Protein AF-A0A1A0FMD9-F1 (afdb_monomer_lite)

Radius of gyration: 27.2 Å; chains: 1; bounding box: 72×30×90 Å

Sequence (188 aa):
MNLSREEAMIYAALIAAVVSLISAFLSYVSIKSHEVTKASRSLLEKNFNLLGSLIYELMAYSTGMVKAKSDDQFDEKRKVANETIVAVDKLRRNARYSLWGLDKGLRTIQWMPNYIAHNKNDRKSDRVKKILKLGNELRDAIDKALMQAYFTNGRSRLRDRMRVNYRAWKLRKYFDNSKPSDNEAQQR

Secondary structure (DSSP, 8-state):
-PPPHHHHHHHHHHHHHHHHHHHHHHHHHHHHHHHHHHHHHHHHHHHHHHHHHHHHHHHHHHHHHHT-SSHHHHHHHHHHHHHHHHHHHHHHHHTTTTTTTTHHHHHHHHTHHHHHHHTTT-TTSHHHHHHHHHHHHHHHHHHHHHHHHHHTTS---HHHHHHHHHHHHHHHHHHHH-PPPGGGTT--

Foldseek 3Di:
DDDDPVNVVVVVVVVVVVVVVVVVVVVVVVVVVVVLLVVLLVVLVVLLVLLLVLLVLLLVLLVQLLVDPDPVSNVVSLVVSLVSLVVNVVSCVVLVQLCPLLSLLSVLLSCSSVLCVVCSVPSPDPLVVVLSVLSVQLSVLSNVQSVCSSVVSSDRDPVSSVSNNVSSCVSVCSSVVDDPPCVVVVVD

Structure (mmCIF, N/CA/C/O backbone):
data_AF-A0A1A0FMD9-F1
#
_entry.id   AF-A0A1A0FMD9-F1
#
loop_
_atom_site.group_PDB
_atom_site.id
_atom_site.type_symbol
_atom_site.label_atom_id
_atom_site.label_alt_id
_atom_site.label_comp_id
_atom_site.label_asym_id
_atom_site.label_entity_id
_atom_site.label_seq_id
_atom_site.pdbx_PDB_ins_code
_atom_site.Cartn_x
_atom_site.Cartn_y
_atom_site.Cartn_z
_atom_site.occupancy
_atom_site.B_iso_or_equiv
_atom_site.auth_seq_id
_atom_site.auth_comp_id
_atom_site.auth_asym_id
_atom_site.auth_atom_id
_atom_site.pdbx_PDB_model_num
ATOM 1 N N . MET A 1 1 ? 28.891 -17.925 -62.990 1.00 53.84 1 MET A N 1
ATOM 2 C CA . MET A 1 1 ? 29.933 -16.903 -62.760 1.00 53.84 1 MET A CA 1
ATOM 3 C C . MET A 1 1 ? 30.545 -17.216 -61.405 1.00 53.84 1 MET A C 1
ATOM 5 O O . MET A 1 1 ? 29.835 -17.120 -60.414 1.00 53.84 1 MET A O 1
ATOM 9 N N . ASN A 1 2 ? 31.778 -17.723 -61.371 1.00 75.12 2 ASN A N 1
ATOM 10 C CA . ASN A 1 2 ? 32.458 -18.042 -60.114 1.00 75.12 2 ASN A CA 1
ATOM 11 C C . ASN A 1 2 ? 33.145 -16.763 -59.629 1.00 75.12 2 ASN A C 1
ATOM 13 O O . ASN A 1 2 ? 33.999 -16.243 -60.341 1.00 75.12 2 ASN A O 1
ATOM 17 N N . LEU A 1 3 ? 32.734 -16.246 -58.470 1.00 74.88 3 LEU A N 1
ATOM 18 C CA . LEU A 1 3 ? 33.403 -15.120 -57.811 1.00 74.88 3 LEU A CA 1
ATOM 19 C C . LEU A 1 3 ? 34.859 -15.488 -57.516 1.00 74.88 3 LEU A C 1
ATOM 21 O O . LEU A 1 3 ? 35.137 -16.608 -57.072 1.00 74.88 3 LEU A O 1
ATOM 25 N N . SER A 1 4 ? 35.778 -14.548 -57.740 1.00 89.69 4 SER A N 1
ATOM 26 C CA . SER A 1 4 ? 37.164 -14.744 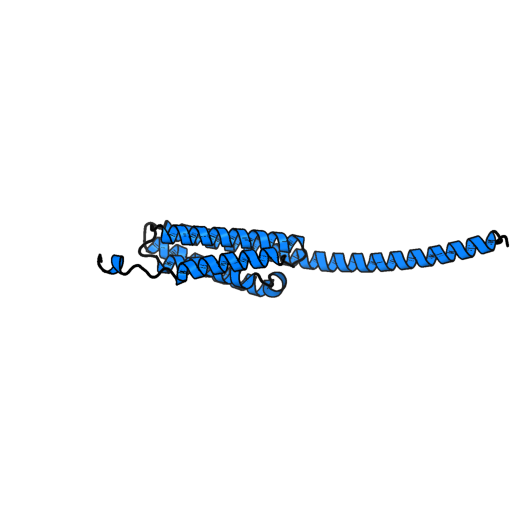-57.327 1.00 89.69 4 SER A CA 1
ATOM 27 C C . SER A 1 4 ? 37.231 -14.819 -55.796 1.00 89.69 4 SER A C 1
ATOM 29 O O . SER A 1 4 ? 36.401 -14.254 -55.075 1.00 89.69 4 SER A O 1
ATOM 31 N N . ARG A 1 5 ? 38.225 -15.539 -55.267 1.00 84.69 5 ARG A N 1
ATOM 32 C CA . ARG A 1 5 ? 38.393 -15.697 -53.815 1.00 84.69 5 ARG A CA 1
ATOM 33 C C . ARG A 1 5 ? 38.572 -14.343 -53.115 1.00 84.69 5 ARG A C 1
ATOM 35 O O . ARG A 1 5 ? 38.146 -14.190 -51.975 1.00 84.69 5 ARG A O 1
ATOM 42 N N . GLU A 1 6 ? 39.176 -13.378 -53.801 1.00 87.56 6 GLU A N 1
ATOM 43 C CA . GLU A 1 6 ? 39.430 -12.026 -53.299 1.00 87.56 6 GLU A CA 1
ATOM 44 C C . GLU A 1 6 ? 38.142 -11.199 -53.238 1.00 87.56 6 GLU A C 1
ATOM 46 O O . GLU A 1 6 ? 37.846 -10.594 -52.208 1.00 87.56 6 GLU A O 1
ATOM 51 N N . GLU A 1 7 ? 37.315 -11.255 -54.286 1.00 88.12 7 GLU A N 1
ATOM 52 C CA . GLU A 1 7 ? 36.005 -10.591 -54.314 1.00 88.12 7 GLU A CA 1
ATOM 53 C C . GLU A 1 7 ? 35.099 -11.127 -53.199 1.00 88.12 7 GLU A C 1
ATOM 55 O O . GLU A 1 7 ? 34.480 -10.356 -52.463 1.00 88.12 7 GLU A O 1
ATOM 60 N N . ALA A 1 8 ? 35.083 -12.451 -53.003 1.00 89.31 8 ALA A N 1
ATOM 61 C CA . ALA A 1 8 ? 34.326 -13.086 -51.928 1.00 89.31 8 ALA A CA 1
ATOM 62 C C . ALA A 1 8 ? 34.773 -12.619 -50.527 1.00 89.31 8 ALA A C 1
ATOM 64 O O . ALA A 1 8 ? 33.927 -12.418 -49.653 1.00 89.31 8 ALA A O 1
ATOM 65 N N . MET A 1 9 ? 36.078 -12.402 -50.306 1.00 91.19 9 MET A N 1
ATOM 66 C CA . MET A 1 9 ? 36.597 -11.888 -49.031 1.00 91.19 9 MET A CA 1
ATOM 67 C C . MET A 1 9 ? 36.168 -10.442 -48.767 1.00 91.19 9 MET A C 1
ATOM 69 O O . MET A 1 9 ? 35.797 -10.120 -47.638 1.00 91.19 9 MET A O 1
ATOM 73 N N . ILE A 1 10 ? 36.164 -9.582 -49.791 1.00 90.69 10 ILE A N 1
ATOM 74 C CA . ILE A 1 10 ? 35.731 -8.182 -49.657 1.00 90.69 10 ILE A CA 1
ATOM 75 C C . ILE A 1 10 ? 34.239 -8.115 -49.306 1.00 90.69 10 ILE A C 1
ATOM 77 O O . ILE A 1 10 ? 33.859 -7.404 -48.373 1.00 90.69 10 ILE A O 1
ATOM 81 N N . TYR A 1 11 ? 33.393 -8.899 -49.984 1.00 90.69 11 TYR A N 1
ATOM 82 C CA . TYR A 1 11 ? 31.965 -8.966 -49.655 1.00 90.69 11 TYR A CA 1
ATOM 83 C C . TYR A 1 11 ? 31.722 -9.520 -48.248 1.00 90.69 11 TYR A C 1
ATOM 85 O O . TYR A 1 11 ? 30.906 -8.969 -47.509 1.00 90.69 11 TYR A O 1
ATOM 93 N N . ALA A 1 12 ? 32.452 -10.563 -47.843 1.00 90.31 12 ALA A N 1
ATOM 94 C CA . ALA A 1 12 ? 32.353 -11.112 -46.493 1.00 90.31 12 ALA A CA 1
ATOM 95 C C . ALA A 1 12 ? 32.753 -10.082 -45.422 1.00 90.31 12 ALA A C 1
ATOM 97 O O . ALA A 1 12 ? 32.044 -9.931 -44.426 1.00 90.31 12 ALA A O 1
ATOM 98 N N . ALA A 1 13 ? 33.837 -9.331 -45.641 1.00 90.69 13 ALA A N 1
ATOM 99 C CA . ALA A 1 13 ? 34.281 -8.275 -44.733 1.00 90.69 13 ALA A CA 1
ATOM 100 C C . ALA A 1 13 ? 33.258 -7.131 -44.630 1.00 90.69 13 ALA A C 1
ATOM 102 O O . ALA A 1 13 ? 32.980 -6.644 -43.533 1.00 90.69 13 ALA A O 1
ATOM 103 N N . LEU A 1 14 ? 32.645 -6.741 -45.751 1.00 91.69 14 LEU A N 1
ATOM 104 C CA . LEU A 1 14 ? 31.623 -5.695 -45.782 1.00 91.69 14 LEU A CA 1
ATOM 105 C C . LEU A 1 14 ? 30.345 -6.127 -45.049 1.00 91.69 14 LEU A C 1
ATOM 107 O O . LEU A 1 14 ? 29.808 -5.366 -44.243 1.00 91.69 14 LEU A O 1
ATOM 111 N N . ILE A 1 15 ? 29.898 -7.370 -45.251 1.00 91.50 15 ILE A N 1
ATOM 112 C CA . ILE A 1 15 ? 28.764 -7.944 -44.513 1.00 91.50 15 ILE A CA 1
ATOM 113 C C . ILE A 1 15 ? 29.081 -8.012 -43.013 1.00 91.50 15 ILE A C 1
ATOM 115 O O . ILE A 1 15 ? 28.257 -7.601 -42.194 1.00 91.50 15 ILE A O 1
ATOM 119 N N . ALA A 1 16 ? 30.280 -8.468 -42.639 1.00 90.94 16 ALA A N 1
ATOM 120 C CA . ALA A 1 16 ? 30.705 -8.535 -41.243 1.00 90.94 16 ALA A CA 1
ATOM 121 C C . ALA A 1 16 ? 30.717 -7.150 -40.572 1.00 90.94 16 ALA A C 1
ATOM 123 O O . ALA A 1 16 ? 30.235 -7.009 -39.447 1.00 90.94 16 ALA A O 1
ATOM 124 N N . ALA A 1 17 ? 31.189 -6.114 -41.271 1.00 92.56 17 ALA A N 1
ATOM 125 C CA . ALA A 1 17 ? 31.179 -4.741 -40.770 1.00 92.56 17 ALA A CA 1
ATOM 126 C C . ALA A 1 17 ? 29.750 -4.225 -40.521 1.00 92.56 17 ALA A C 1
ATOM 128 O O . ALA A 1 17 ? 29.477 -3.645 -39.467 1.00 92.56 17 ALA A O 1
ATOM 129 N N . VAL A 1 18 ? 28.817 -4.490 -41.443 1.00 92.62 18 VAL A N 1
ATOM 130 C CA . VAL A 1 18 ? 27.403 -4.099 -41.295 1.00 92.62 18 VAL A CA 1
ATOM 131 C C . VAL A 1 18 ? 26.745 -4.828 -40.121 1.00 92.62 18 VAL A C 1
ATOM 133 O O . VAL A 1 18 ? 26.098 -4.193 -39.287 1.00 92.62 18 VAL A O 1
ATOM 136 N N . VAL A 1 19 ? 26.947 -6.144 -40.000 1.00 93.75 19 VAL A N 1
ATOM 137 C CA . VAL A 1 19 ? 26.414 -6.941 -38.880 1.00 93.75 19 VAL A CA 1
ATOM 138 C C . VAL A 1 19 ? 26.988 -6.471 -37.541 1.00 93.75 19 VAL A C 1
ATOM 140 O O . VAL A 1 19 ? 26.248 -6.363 -36.558 1.00 93.75 19 VAL A O 1
ATOM 143 N N . SER A 1 20 ? 28.279 -6.132 -37.497 1.00 92.81 20 SER A N 1
ATOM 144 C CA . SER A 1 20 ? 28.929 -5.571 -36.309 1.00 92.81 20 SER A CA 1
ATOM 145 C C . SER A 1 20 ? 28.307 -4.231 -35.906 1.00 92.81 20 SER A C 1
ATOM 147 O O . SER A 1 20 ? 28.030 -4.007 -34.728 1.00 92.81 20 SER A O 1
ATOM 149 N N . LEU A 1 21 ? 28.014 -3.356 -36.873 1.00 92.44 21 LEU A N 1
ATOM 150 C CA . LEU A 1 21 ? 27.418 -2.044 -36.615 1.00 92.44 21 LEU A CA 1
ATOM 151 C C . LEU A 1 21 ? 25.968 -2.153 -36.116 1.00 92.44 21 LEU A C 1
ATOM 153 O O . LEU A 1 21 ? 25.597 -1.483 -35.150 1.00 92.44 21 LEU A O 1
ATOM 157 N N . ILE A 1 22 ? 25.169 -3.055 -36.698 1.00 92.88 22 ILE A N 1
ATOM 158 C CA . ILE A 1 22 ? 23.812 -3.367 -36.214 1.00 92.88 22 ILE A CA 1
ATOM 159 C C . ILE A 1 22 ? 23.867 -3.924 -34.786 1.00 92.88 22 ILE A C 1
ATOM 161 O O . ILE A 1 22 ? 23.118 -3.479 -33.915 1.00 92.88 22 ILE A O 1
ATOM 165 N N . SER A 1 23 ? 24.780 -4.861 -34.521 1.00 91.38 23 SER A N 1
ATOM 166 C CA . SER A 1 23 ? 24.943 -5.468 -33.195 1.00 91.38 23 SER A 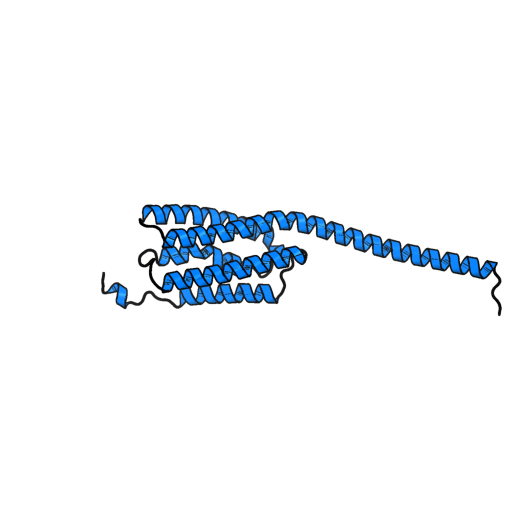CA 1
ATOM 167 C C . SER A 1 23 ? 25.370 -4.438 -32.145 1.00 91.38 23 SER A C 1
ATOM 169 O O . SER A 1 23 ? 24.833 -4.430 -31.035 1.00 91.38 23 SER A O 1
ATOM 171 N N . ALA A 1 24 ? 26.280 -3.527 -32.498 1.00 90.44 24 ALA A N 1
ATOM 172 C CA . ALA A 1 24 ? 26.698 -2.423 -31.638 1.00 90.44 24 ALA A CA 1
ATOM 173 C C . ALA A 1 24 ? 25.535 -1.465 -31.330 1.00 90.44 24 ALA A C 1
ATOM 175 O O . ALA A 1 24 ? 25.333 -1.096 -30.172 1.00 90.44 24 ALA A O 1
ATOM 176 N N . PHE A 1 25 ? 24.721 -1.117 -32.331 1.00 92.50 25 PHE A N 1
ATOM 177 C CA . PHE A 1 25 ? 23.548 -0.262 -32.142 1.00 92.50 25 PHE A CA 1
ATOM 178 C C . PHE A 1 25 ? 22.497 -0.908 -31.226 1.00 92.50 25 PHE A C 1
ATOM 180 O O . PHE A 1 25 ? 22.033 -0.279 -30.272 1.00 92.50 25 PHE A O 1
ATOM 187 N N . LEU A 1 26 ? 22.158 -2.181 -31.456 1.00 91.56 26 LEU A N 1
ATOM 188 C CA . LEU A 1 26 ? 21.230 -2.926 -30.599 1.00 91.56 26 LEU A CA 1
ATOM 189 C C . LEU A 1 26 ? 21.760 -3.052 -29.163 1.00 91.56 26 LEU A C 1
ATOM 191 O O . LEU A 1 26 ? 20.998 -2.892 -28.207 1.00 91.56 26 LEU A O 1
ATOM 195 N N . SER A 1 27 ? 23.068 -3.271 -29.006 1.00 89.69 27 SER A N 1
ATOM 196 C CA . SER A 1 27 ? 23.726 -3.326 -27.697 1.00 89.69 27 SER A CA 1
ATOM 197 C C . SER A 1 27 ? 23.643 -1.983 -26.972 1.00 89.69 27 SER A C 1
ATOM 199 O O . SER A 1 27 ? 23.276 -1.948 -25.801 1.00 89.69 27 SER A O 1
ATOM 201 N N . TYR A 1 28 ? 23.888 -0.869 -27.666 1.00 88.56 28 TYR A N 1
ATOM 202 C CA . TYR A 1 28 ? 23.749 0.477 -27.105 1.00 88.56 28 TYR A CA 1
ATOM 203 C C . TYR A 1 28 ? 22.316 0.765 -26.630 1.00 88.56 28 TYR A C 1
ATOM 205 O O . TYR A 1 28 ? 22.112 1.230 -25.506 1.00 88.56 28 TYR A O 1
ATOM 213 N N . VAL A 1 29 ? 21.308 0.440 -27.449 1.00 87.62 29 VAL A N 1
ATOM 214 C CA . VAL A 1 29 ? 19.890 0.598 -27.078 1.00 87.62 29 VAL A CA 1
ATOM 215 C C . VAL A 1 29 ? 19.541 -0.264 -25.860 1.00 87.62 29 VAL A C 1
ATOM 217 O O . VAL A 1 29 ? 18.865 0.209 -24.942 1.00 87.62 29 VAL A O 1
ATOM 220 N N . SER A 1 30 ? 20.034 -1.505 -25.821 1.00 82.44 30 SER A N 1
ATOM 221 C CA . SER A 1 30 ? 19.843 -2.421 -24.695 1.00 82.44 30 SER A CA 1
ATOM 222 C C . SER A 1 30 ? 20.461 -1.872 -23.405 1.00 82.44 30 SER A C 1
ATOM 224 O O . SER A 1 30 ? 19.767 -1.752 -22.395 1.00 82.44 30 SER A O 1
ATOM 226 N N . ILE A 1 31 ? 21.728 -1.443 -23.447 1.00 83.38 31 ILE A N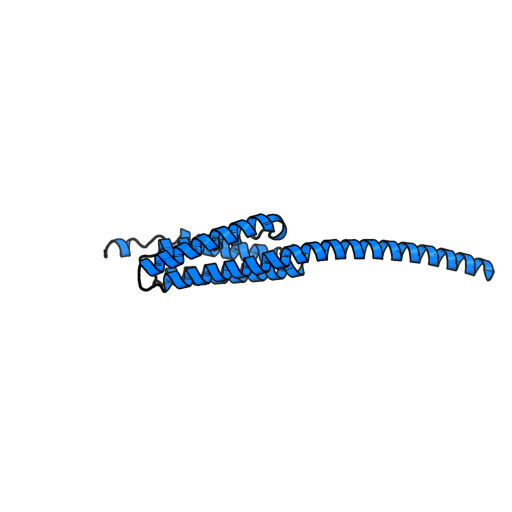 1
ATOM 227 C CA . ILE A 1 31 ? 22.448 -0.870 -22.298 1.00 83.38 31 ILE A CA 1
ATOM 228 C C . ILE A 1 31 ? 21.710 0.356 -21.762 1.00 83.38 31 ILE A C 1
ATOM 230 O O . ILE A 1 31 ? 21.392 0.410 -20.575 1.00 83.38 31 ILE A O 1
ATOM 234 N N . LYS A 1 32 ? 21.336 1.295 -22.638 1.00 77.19 32 LYS A N 1
ATOM 235 C CA . LYS A 1 32 ? 20.608 2.507 -22.241 1.00 77.19 32 LYS A CA 1
ATOM 236 C C . LYS A 1 32 ? 19.260 2.181 -21.588 1.00 77.19 32 LYS A C 1
ATOM 238 O O . LYS A 1 32 ? 18.894 2.776 -20.574 1.00 77.19 32 LYS A O 1
ATOM 243 N N . SER A 1 33 ? 18.524 1.209 -22.130 1.00 72.69 33 SER A N 1
ATOM 244 C CA . SER A 1 33 ? 17.274 0.721 -21.533 1.00 72.69 33 SER A CA 1
ATOM 245 C C . SER A 1 33 ? 17.504 0.081 -20.155 1.00 72.69 33 SER A C 1
ATOM 247 O O . SER A 1 33 ? 16.745 0.334 -19.211 1.00 72.69 33 SER A O 1
ATOM 249 N N . HIS A 1 34 ? 18.572 -0.707 -20.003 1.00 75.31 34 HIS A N 1
ATOM 250 C CA . HIS A 1 34 ? 18.952 -1.326 -18.734 1.00 75.31 34 HIS A CA 1
ATOM 251 C C . HIS A 1 34 ? 19.365 -0.297 -17.678 1.00 75.31 34 HIS A C 1
ATOM 253 O O . HIS A 1 34 ? 18.951 -0.429 -16.527 1.00 75.31 34 HIS A O 1
ATOM 259 N N . GLU A 1 35 ? 20.106 0.746 -18.047 1.00 75.50 35 GLU A N 1
ATOM 260 C CA . GLU A 1 35 ? 20.519 1.820 -17.137 1.00 75.50 35 GLU A CA 1
ATOM 261 C C . GLU A 1 35 ? 19.325 2.629 -16.624 1.00 75.50 35 GLU A C 1
ATOM 263 O O . GLU A 1 35 ? 19.159 2.783 -15.411 1.00 75.50 35 GLU A O 1
ATOM 268 N N . VAL A 1 36 ? 18.429 3.056 -17.521 1.00 72.69 36 VAL A N 1
ATOM 269 C CA . VAL A 1 36 ? 17.184 3.754 -17.148 1.00 72.69 36 VAL A CA 1
ATOM 270 C C . VAL A 1 36 ? 16.315 2.871 -16.249 1.00 72.69 36 VAL A C 1
ATOM 272 O O . VAL A 1 36 ? 15.742 3.339 -15.259 1.00 72.69 36 VAL A O 1
ATOM 275 N N . THR A 1 37 ? 16.251 1.573 -16.552 1.00 68.94 37 THR A N 1
ATOM 276 C CA . THR A 1 37 ? 15.523 0.590 -15.744 1.00 68.94 37 THR A CA 1
ATOM 277 C C . THR A 1 37 ? 16.146 0.422 -14.360 1.00 68.94 37 THR A C 1
ATOM 279 O O . THR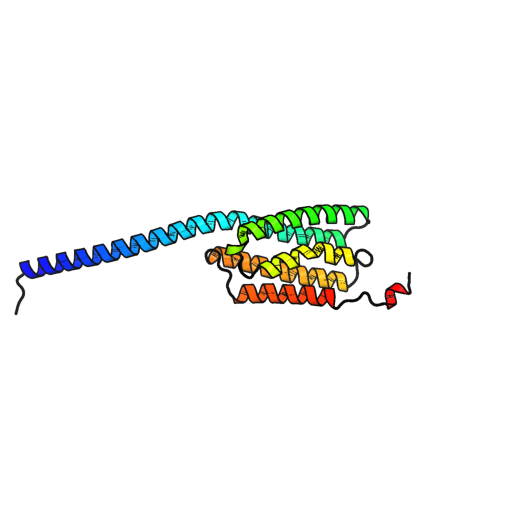 A 1 37 ? 15.422 0.40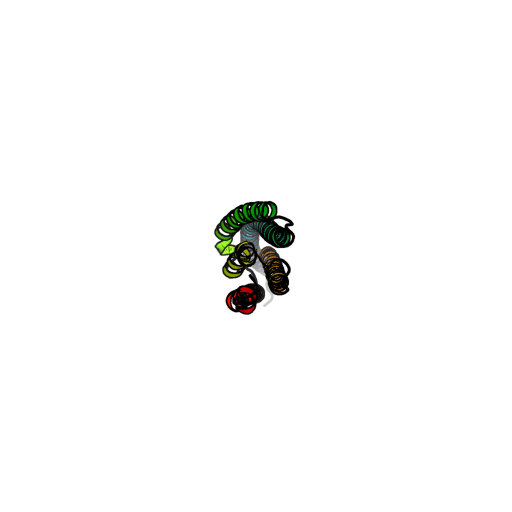4 -13.367 1.00 68.94 37 THR A O 1
ATOM 282 N N . LYS A 1 38 ? 17.474 0.316 -14.268 1.00 75.94 38 LYS A N 1
ATOM 283 C CA . LYS A 1 38 ? 18.204 0.127 -13.009 1.00 75.94 38 LYS A CA 1
ATOM 284 C C . LYS A 1 38 ? 18.082 1.354 -12.106 1.00 75.94 38 LYS A C 1
ATOM 286 O O . LYS A 1 38 ? 17.769 1.201 -10.926 1.00 75.94 38 LYS A O 1
ATOM 291 N N . ALA A 1 39 ? 18.238 2.554 -12.666 1.00 70.44 39 ALA A N 1
ATOM 292 C CA . ALA A 1 39 ? 18.034 3.811 -11.949 1.00 70.44 39 ALA A CA 1
ATOM 293 C C . ALA A 1 39 ? 16.587 3.946 -11.447 1.00 70.44 39 ALA A C 1
ATOM 295 O O . ALA A 1 39 ? 16.355 4.263 -10.279 1.00 70.44 39 ALA A O 1
ATOM 296 N N . SER A 1 40 ? 15.606 3.609 -12.294 1.00 70.25 40 SER A N 1
ATOM 297 C CA . SER A 1 40 ? 14.194 3.600 -11.898 1.00 70.25 40 SER A CA 1
ATOM 298 C C . SER A 1 40 ? 13.930 2.587 -10.783 1.00 70.25 40 SER A C 1
ATOM 300 O O . SER A 1 40 ? 13.322 2.936 -9.779 1.00 70.25 40 SER A O 1
ATOM 302 N N . ARG A 1 41 ? 14.423 1.348 -10.897 1.00 74.81 41 ARG A N 1
ATOM 303 C CA . ARG A 1 41 ? 14.245 0.304 -9.872 1.00 74.81 41 ARG A CA 1
ATOM 304 C C . ARG A 1 41 ? 14.829 0.705 -8.522 1.00 74.81 41 ARG A C 1
ATOM 306 O O . ARG A 1 41 ? 14.141 0.543 -7.525 1.00 74.81 41 ARG A O 1
ATOM 313 N N . SER A 1 42 ? 16.027 1.286 -8.497 1.00 77.69 42 SER A N 1
ATOM 314 C CA . SER A 1 42 ? 16.665 1.776 -7.267 1.00 77.69 42 SER A CA 1
ATOM 315 C C . SER A 1 42 ? 15.798 2.808 -6.530 1.00 77.69 42 SER A C 1
ATOM 317 O O . SER A 1 42 ? 15.576 2.692 -5.322 1.00 77.69 42 SER A O 1
ATOM 319 N N . LEU A 1 43 ? 15.242 3.783 -7.258 1.00 72.75 43 LEU A N 1
ATOM 320 C CA . LEU A 1 43 ? 14.348 4.796 -6.687 1.00 72.75 43 LEU A CA 1
ATOM 321 C C . LEU A 1 43 ? 13.011 4.204 -6.221 1.00 72.75 43 LEU A C 1
ATOM 323 O O . LEU A 1 43 ? 12.430 4.662 -5.233 1.00 72.75 43 LEU A O 1
ATOM 327 N N . LEU A 1 44 ? 12.506 3.198 -6.934 1.00 78.12 44 LEU A N 1
ATOM 328 C CA . LEU A 1 44 ? 11.257 2.521 -6.597 1.00 78.12 44 LEU A CA 1
ATOM 329 C C . LEU A 1 44 ? 11.410 1.613 -5.385 1.00 78.12 44 LEU A C 1
ATOM 331 O O . LEU A 1 44 ? 10.516 1.601 -4.551 1.00 78.12 44 LEU A O 1
ATOM 335 N N . GLU A 1 45 ? 12.528 0.904 -5.252 1.00 83.06 45 GLU A N 1
ATOM 336 C CA . GLU A 1 45 ? 12.760 -0.078 -4.192 1.00 83.06 45 GLU A CA 1
ATOM 337 C C . GLU A 1 45 ? 12.616 0.538 -2.803 1.00 83.06 45 GLU A C 1
ATOM 339 O O . GLU A 1 45 ? 11.802 0.090 -1.995 1.00 83.06 45 GLU A O 1
ATOM 344 N N . LYS A 1 46 ? 13.336 1.639 -2.558 1.00 85.25 46 LYS A N 1
ATOM 345 C CA . LYS A 1 46 ? 13.298 2.332 -1.267 1.00 85.25 46 LYS A CA 1
ATOM 346 C C . LYS A 1 46 ? 11.893 2.838 -0.943 1.00 85.25 46 LYS A C 1
ATOM 348 O O . LYS A 1 46 ? 11.418 2.681 0.178 1.00 85.25 46 LYS A O 1
ATOM 353 N N . ASN A 1 47 ? 11.220 3.430 -1.929 1.00 87.56 47 ASN A N 1
ATOM 354 C CA . ASN A 1 47 ? 9.892 4.005 -1.737 1.00 87.56 47 ASN A CA 1
ATOM 355 C C . ASN A 1 47 ? 8.803 2.933 -1.599 1.00 87.56 47 ASN A C 1
ATOM 357 O O . ASN A 1 47 ? 7.877 3.123 -0.820 1.00 87.56 47 ASN A O 1
ATOM 361 N N . PHE A 1 48 ? 8.891 1.822 -2.332 1.00 89.69 48 PHE A N 1
ATOM 362 C CA . PHE A 1 48 ? 7.885 0.758 -2.324 1.00 89.69 48 PHE A CA 1
ATOM 363 C C . PHE A 1 48 ? 7.979 -0.096 -1.068 1.00 89.69 48 PHE A C 1
ATOM 365 O O . PHE A 1 48 ? 6.941 -0.388 -0.481 1.00 89.69 48 PHE A O 1
ATOM 372 N N . ASN A 1 49 ? 9.193 -0.435 -0.625 1.00 90.25 49 ASN A N 1
ATOM 373 C CA . ASN A 1 49 ? 9.389 -1.181 0.617 1.00 90.25 49 ASN A CA 1
ATOM 374 C C . ASN A 1 49 ? 8.871 -0.379 1.814 1.00 90.25 49 ASN A C 1
ATOM 376 O O . ASN A 1 49 ? 8.095 -0.900 2.613 1.00 90.25 49 ASN A O 1
ATOM 380 N N . LEU A 1 50 ? 9.220 0.911 1.881 1.00 94.06 50 LEU A N 1
ATOM 381 C CA . LEU A 1 50 ? 8.739 1.798 2.938 1.00 94.06 50 LEU A CA 1
ATOM 382 C C . LEU A 1 50 ? 7.224 2.034 2.854 1.00 94.06 50 LEU A C 1
ATOM 384 O O . LEU A 1 50 ? 6.537 2.065 3.868 1.00 94.06 50 LEU A O 1
ATOM 388 N N . LEU A 1 51 ? 6.670 2.184 1.648 1.00 94.94 51 LEU A N 1
ATOM 389 C CA . LEU A 1 51 ? 5.226 2.327 1.481 1.00 94.94 51 LEU A CA 1
ATOM 390 C C . LEU A 1 51 ? 4.485 1.061 1.934 1.00 94.94 51 LEU A C 1
ATOM 392 O O . LEU A 1 51 ? 3.488 1.171 2.642 1.00 94.94 51 LEU A O 1
ATOM 396 N N . GLY A 1 52 ? 4.967 -0.125 1.556 1.00 94.56 52 GLY A N 1
ATOM 397 C CA . GLY A 1 52 ? 4.393 -1.402 1.981 1.00 94.56 52 GLY A CA 1
ATOM 398 C C . GLY A 1 52 ? 4.434 -1.578 3.501 1.00 94.56 52 GLY A C 1
ATOM 399 O O . GLY A 1 52 ? 3.412 -1.916 4.102 1.00 94.56 52 GLY A O 1
ATOM 400 N N . SER A 1 53 ? 5.570 -1.270 4.141 1.00 96.44 53 SER A N 1
ATOM 401 C CA . SER A 1 53 ? 5.697 -1.356 5.602 1.00 96.44 53 SER A CA 1
ATOM 402 C C . SER A 1 53 ? 4.739 -0.401 6.316 1.00 96.44 53 SER A C 1
ATOM 404 O O . SER A 1 53 ? 4.013 -0.827 7.208 1.00 96.44 53 SER A O 1
ATOM 406 N N . LEU A 1 54 ? 4.635 0.852 5.866 1.00 97.50 54 LEU A N 1
ATOM 407 C CA . LEU A 1 54 ? 3.732 1.834 6.472 1.00 97.50 54 LEU A CA 1
ATOM 408 C C . LEU A 1 54 ? 2.253 1.461 6.308 1.00 97.50 54 LEU A C 1
ATOM 410 O O . LEU A 1 54 ? 1.452 1.700 7.208 1.00 97.50 54 LEU A O 1
ATOM 414 N N . ILE A 1 55 ? 1.854 0.860 5.181 1.00 97.38 55 ILE A N 1
ATOM 415 C CA . ILE A 1 55 ? 0.475 0.374 5.005 1.00 97.38 55 ILE A CA 1
ATOM 416 C C . ILE A 1 55 ? 0.201 -0.805 5.949 1.00 97.38 55 ILE A C 1
ATOM 418 O O . ILE A 1 55 ? -0.893 -0.904 6.515 1.00 97.38 55 ILE A O 1
ATOM 422 N N . TYR A 1 56 ? 1.180 -1.691 6.141 1.00 97.06 56 TYR A N 1
ATOM 423 C CA . TYR A 1 56 ? 1.078 -2.781 7.108 1.00 97.06 56 TYR A CA 1
ATOM 424 C C . TYR A 1 56 ? 0.938 -2.253 8.541 1.00 97.06 56 TYR A C 1
ATOM 426 O O . TYR A 1 56 ? 0.015 -2.651 9.255 1.00 97.06 56 TYR A O 1
ATOM 434 N N . GLU A 1 57 ? 1.791 -1.309 8.936 1.00 97.56 57 GLU A N 1
ATOM 435 C CA . GLU A 1 57 ? 1.739 -0.628 10.233 1.00 97.56 57 GLU A CA 1
ATOM 436 C C . GLU A 1 57 ? 0.394 0.068 10.447 1.00 97.56 57 GLU A C 1
ATOM 438 O O . GLU A 1 57 ? -0.243 -0.119 11.481 1.00 97.56 57 GLU A O 1
ATOM 443 N N . LEU A 1 58 ? -0.116 0.780 9.440 1.00 97.94 58 LEU A N 1
ATOM 444 C CA . LEU A 1 58 ? -1.425 1.430 9.497 1.00 97.94 58 LEU A CA 1
ATOM 445 C C . LEU A 1 58 ? -2.560 0.434 9.803 1.00 97.94 58 LEU A C 1
ATOM 447 O O . LEU A 1 58 ? -3.455 0.714 10.612 1.00 97.94 58 LEU A O 1
ATOM 451 N N . MET A 1 59 ? -2.527 -0.748 9.181 1.00 98.12 59 MET A N 1
ATOM 452 C CA . MET A 1 59 ? -3.484 -1.825 9.456 1.00 98.12 59 MET A CA 1
ATOM 453 C C . MET A 1 59 ? -3.281 -2.451 10.840 1.00 98.12 59 MET A C 1
ATOM 455 O O . MET A 1 59 ? -4.265 -2.790 11.512 1.00 98.12 59 MET A O 1
ATOM 459 N N . ALA A 1 60 ? -2.033 -2.572 11.295 1.00 98.00 60 ALA A N 1
ATOM 460 C CA . ALA A 1 60 ? -1.709 -3.036 12.637 1.00 98.00 60 ALA A CA 1
ATOM 461 C C . ALA A 1 60 ? -2.239 -2.066 13.704 1.00 98.00 60 ALA A C 1
ATOM 463 O O . ALA A 1 60 ? -2.911 -2.509 14.638 1.00 98.00 60 ALA A O 1
ATOM 464 N N . TYR A 1 61 ? -2.052 -0.753 13.531 1.00 98.12 61 TYR A N 1
ATOM 465 C CA . TYR A 1 61 ? -2.619 0.266 14.417 1.00 98.12 61 TYR A CA 1
ATOM 466 C C . TYR A 1 61 ? -4.145 0.253 14.393 1.00 98.12 61 TYR A C 1
ATOM 468 O O . TYR A 1 61 ? -4.757 0.233 15.457 1.00 98.12 61 TYR A O 1
ATOM 476 N N . SER A 1 62 ? -4.768 0.138 13.216 1.00 97.81 62 SER A N 1
ATOM 477 C CA . SER A 1 62 ? -6.231 0.019 13.092 1.00 97.81 62 SER A CA 1
ATOM 478 C C . SER A 1 62 ? -6.774 -1.206 13.844 1.00 97.81 62 SER A C 1
ATOM 480 O O . SER A 1 62 ? -7.767 -1.122 14.565 1.00 97.81 62 SER A O 1
ATOM 482 N N . THR A 1 63 ? -6.090 -2.348 13.748 1.00 97.94 63 THR A N 1
ATOM 483 C CA . THR A 1 63 ? -6.423 -3.558 14.521 1.00 97.94 63 THR A CA 1
ATOM 484 C C . THR A 1 63 ? -6.176 -3.350 16.017 1.00 97.94 63 THR A C 1
ATOM 486 O O . THR A 1 63 ? -6.947 -3.805 16.863 1.00 97.94 63 THR A O 1
ATOM 489 N N . GLY A 1 64 ? -5.101 -2.644 16.359 1.00 97.38 64 GLY A N 1
ATOM 490 C CA . GLY A 1 64 ? -4.742 -2.290 17.722 1.00 97.38 64 GLY A CA 1
ATOM 491 C C . GLY A 1 64 ? -5.754 -1.361 18.390 1.00 97.38 64 GLY A C 1
ATOM 492 O O . GLY A 1 64 ? -5.978 -1.528 19.586 1.00 97.38 64 GLY A O 1
ATOM 493 N N . MET A 1 65 ? -6.356 -0.433 17.639 1.00 97.56 65 MET A N 1
ATOM 494 C CA . MET A 1 65 ? -7.439 0.452 18.082 1.00 97.56 65 MET A CA 1
ATOM 495 C C . MET A 1 65 ? -8.680 -0.364 18.453 1.00 97.56 65 MET A C 1
ATOM 497 O O . MET A 1 65 ? -9.244 -0.183 19.525 1.00 97.56 65 MET A O 1
ATOM 501 N N . VAL A 1 66 ? -9.059 -1.341 17.622 1.00 97.25 66 VAL A N 1
ATOM 502 C CA . VAL A 1 66 ? -10.185 -2.249 17.913 1.00 97.25 66 VAL A CA 1
ATOM 503 C C . VAL A 1 66 ? -9.960 -3.061 19.193 1.00 97.25 66 VAL A C 1
ATOM 505 O O . VAL A 1 66 ? -10.898 -3.312 19.945 1.00 97.25 66 VAL A O 1
ATOM 508 N N . LYS A 1 67 ? -8.709 -3.448 19.465 1.00 97.06 67 LYS A N 1
ATOM 509 C CA . LYS A 1 67 ? -8.316 -4.217 20.658 1.00 97.06 67 LYS A CA 1
ATOM 510 C C . LYS A 1 67 ? -8.007 -3.356 21.893 1.00 97.06 67 LYS A C 1
ATOM 512 O O . LYS A 1 67 ? -7.654 -3.920 22.927 1.00 97.06 67 LYS A O 1
ATOM 517 N N . ALA A 1 68 ? -8.074 -2.027 21.798 1.00 97.25 68 ALA A N 1
ATOM 518 C CA . ALA A 1 68 ? -7.747 -1.132 22.907 1.00 97.25 68 ALA A CA 1
ATOM 519 C C . ALA A 1 68 ? -8.740 -1.308 24.066 1.00 97.25 68 ALA A C 1
ATOM 521 O O . ALA A 1 68 ? -9.954 -1.336 23.841 1.00 97.25 68 ALA A O 1
ATOM 522 N N . LYS A 1 69 ? -8.219 -1.428 25.296 1.00 95.62 69 LYS A N 1
ATOM 523 C CA . LYS A 1 69 ? -9.028 -1.680 26.503 1.00 95.62 69 LYS A CA 1
ATOM 524 C C . LYS A 1 69 ? -9.612 -0.405 27.112 1.00 95.62 69 LYS A C 1
ATOM 526 O O . LYS A 1 69 ? -10.625 -0.484 27.792 1.00 95.62 69 LYS A O 1
ATOM 531 N N . SER A 1 70 ? -8.979 0.737 26.861 1.00 96.75 70 SER A N 1
ATOM 532 C CA . SER A 1 70 ? -9.427 2.057 27.305 1.00 96.75 70 SER A CA 1
ATOM 533 C C . SER A 1 70 ? -9.560 3.017 26.125 1.00 96.75 70 SER A C 1
ATOM 535 O O . SER A 1 70 ? -9.160 2.707 24.994 1.00 96.75 70 SER A O 1
ATOM 537 N N . ASP A 1 71 ? -10.153 4.176 26.388 1.00 95.88 71 ASP A N 1
ATOM 538 C CA . ASP A 1 71 ? -10.241 5.269 25.424 1.00 95.88 71 ASP A CA 1
ATOM 539 C C . ASP A 1 71 ? -8.888 5.945 25.213 1.00 95.88 71 ASP A C 1
ATOM 541 O O . ASP A 1 71 ? -8.518 6.179 24.067 1.00 95.88 71 ASP A O 1
ATOM 545 N N . ASP A 1 72 ? -8.086 6.100 26.265 1.00 97.44 72 ASP A N 1
ATOM 546 C CA . ASP A 1 72 ? -6.734 6.658 26.148 1.00 97.44 72 ASP A CA 1
ATOM 547 C C . ASP A 1 72 ? -5.841 5.806 25.235 1.00 97.44 72 ASP A C 1
ATOM 549 O O . ASP A 1 72 ? -5.211 6.322 24.315 1.00 97.44 72 ASP A O 1
ATOM 553 N N . GLN A 1 73 ? -5.860 4.474 25.402 1.00 97.31 73 GLN A N 1
ATOM 554 C CA . GLN A 1 73 ? -5.127 3.554 24.519 1.00 97.31 73 GLN A CA 1
ATOM 555 C C . GLN A 1 73 ? -5.630 3.612 23.073 1.00 97.31 73 GLN A C 1
ATOM 557 O O . GLN A 1 73 ? -4.880 3.356 22.128 1.00 97.31 73 GLN A O 1
ATOM 562 N N . PHE A 1 74 ? -6.924 3.874 22.886 1.00 97.62 74 PHE A N 1
ATOM 563 C CA . PHE A 1 74 ? -7.507 4.022 21.561 1.00 97.62 74 PHE A CA 1
ATOM 564 C C . PHE A 1 74 ? -6.988 5.295 20.889 1.00 97.62 74 PHE A C 1
ATOM 566 O O . PHE A 1 74 ? -6.547 5.248 19.737 1.00 97.62 74 PHE A O 1
ATOM 573 N N . ASP A 1 75 ? -7.024 6.412 21.611 1.00 97.50 75 ASP A N 1
ATOM 574 C CA . ASP A 1 75 ? -6.649 7.727 21.103 1.00 97.50 75 ASP A CA 1
ATOM 575 C C . ASP A 1 75 ? -5.130 7.841 20.884 1.00 97.50 75 ASP A C 1
ATOM 577 O O . ASP A 1 75 ? -4.704 8.395 19.867 1.00 97.50 75 ASP A O 1
ATOM 581 N N . GLU A 1 76 ? -4.310 7.199 21.722 1.00 98.00 76 GLU A N 1
ATOM 582 C CA . GLU A 1 76 ? -2.865 7.047 21.503 1.00 98.00 76 GLU A CA 1
ATOM 583 C C . GLU A 1 76 ? -2.573 6.328 20.176 1.00 98.00 76 GLU A C 1
ATOM 585 O O . GLU A 1 76 ? -1.864 6.848 19.310 1.00 98.00 76 GLU A O 1
ATOM 590 N N . LYS A 1 77 ? -3.183 5.158 19.951 1.00 97.88 77 LYS A N 1
ATOM 591 C CA . LYS A 1 77 ? -2.998 4.410 18.696 1.00 97.88 77 LYS A CA 1
ATOM 592 C C . LYS A 1 77 ? -3.518 5.172 17.488 1.00 97.88 77 LYS A C 1
ATOM 594 O O . LYS A 1 77 ? -2.917 5.103 16.417 1.00 97.88 77 LYS A O 1
ATOM 599 N N . ARG A 1 78 ? -4.621 5.908 17.645 1.00 97.81 78 ARG A N 1
ATOM 600 C CA . ARG A 1 78 ? -5.166 6.765 16.590 1.00 97.81 78 ARG A CA 1
ATOM 601 C C . ARG A 1 78 ? -4.197 7.887 16.227 1.00 97.81 78 ARG A C 1
ATOM 603 O O . ARG A 1 78 ? -4.038 8.174 15.043 1.00 97.81 78 ARG A O 1
ATOM 610 N N . LYS A 1 79 ? -3.539 8.500 17.214 1.00 98.12 79 LYS A N 1
ATOM 611 C CA . LYS A 1 79 ? -2.523 9.534 16.987 1.00 98.12 79 LYS A CA 1
ATOM 612 C C . LYS A 1 79 ? -1.373 8.994 16.134 1.00 98.12 79 LYS A C 1
ATOM 614 O O . LYS A 1 79 ? -1.085 9.569 15.087 1.00 98.12 79 LYS A O 1
ATOM 619 N N . VAL A 1 80 ? -0.809 7.844 16.505 1.00 97.81 80 VAL A N 1
ATOM 620 C CA . VAL A 1 80 ? 0.274 7.202 15.736 1.00 97.81 80 VAL A CA 1
ATOM 621 C C . VAL A 1 80 ? -0.196 6.791 14.333 1.00 97.81 80 VAL A C 1
ATOM 623 O O . VAL A 1 80 ? 0.512 6.972 13.338 1.00 97.81 80 VAL A O 1
ATOM 626 N N . ALA A 1 81 ? -1.435 6.306 14.205 1.00 97.69 81 ALA A N 1
ATOM 627 C CA . ALA A 1 81 ? -2.018 6.002 12.902 1.00 97.69 81 ALA A CA 1
ATOM 628 C C . ALA A 1 81 ? -2.133 7.254 12.009 1.00 97.69 81 ALA A C 1
ATOM 630 O O . ALA A 1 81 ? -1.874 7.169 10.810 1.00 97.69 81 ALA A O 1
ATOM 631 N N . ASN A 1 82 ? -2.462 8.422 12.571 1.00 97.81 82 ASN A N 1
ATOM 632 C CA . ASN A 1 82 ? -2.515 9.684 11.825 1.00 97.81 82 ASN A CA 1
ATOM 633 C C . ASN A 1 82 ? -1.133 10.131 11.331 1.00 97.81 82 ASN A C 1
ATOM 635 O O . ASN A 1 82 ? -1.006 10.566 10.187 1.00 97.81 82 ASN A O 1
ATOM 639 N N . GLU A 1 83 ? -0.091 9.976 12.146 1.00 97.56 83 GLU A N 1
ATOM 640 C CA . GLU A 1 83 ? 1.294 10.237 11.728 1.00 97.56 83 GLU A CA 1
ATOM 641 C C . GLU A 1 83 ? 1.700 9.308 10.571 1.00 97.56 83 GLU A C 1
ATOM 643 O O . GLU A 1 83 ? 2.247 9.750 9.555 1.00 97.56 83 GLU A O 1
ATOM 648 N N . THR A 1 84 ? 1.311 8.033 10.663 1.00 97.56 84 THR A N 1
ATOM 649 C CA . THR A 1 84 ? 1.514 7.037 9.601 1.00 97.56 84 THR A CA 1
ATOM 650 C C . THR A 1 84 ? 0.778 7.430 8.313 1.00 97.56 84 THR A C 1
ATOM 652 O O . THR A 1 84 ? 1.350 7.344 7.226 1.00 97.56 84 THR A O 1
ATOM 655 N N . ILE A 1 85 ? -0.464 7.930 8.400 1.00 97.62 85 ILE A N 1
ATOM 656 C CA . ILE A 1 85 ? -1.228 8.422 7.236 1.00 97.62 85 ILE A CA 1
ATOM 657 C C . ILE A 1 85 ? -0.460 9.527 6.506 1.00 97.62 85 ILE A C 1
ATOM 659 O O . ILE A 1 85 ? -0.375 9.492 5.274 1.00 97.62 85 ILE A O 1
ATOM 663 N N . VAL A 1 86 ? 0.117 10.483 7.242 1.00 97.69 86 VAL A N 1
ATOM 664 C CA . VAL A 1 86 ? 0.902 11.586 6.663 1.00 97.69 86 VAL A CA 1
ATOM 665 C C . VAL A 1 86 ? 2.134 11.049 5.931 1.00 97.69 86 VAL A C 1
ATOM 667 O O . VAL A 1 86 ? 2.407 11.463 4.799 1.00 97.69 86 VAL A O 1
ATOM 670 N N . ALA A 1 87 ? 2.845 10.085 6.522 1.00 96.75 87 ALA A N 1
ATOM 671 C CA . ALA A 1 87 ? 3.996 9.441 5.890 1.00 96.75 87 ALA A CA 1
ATOM 672 C C . ALA A 1 87 ? 3.610 8.687 4.602 1.00 96.75 87 ALA A C 1
ATOM 674 O O . ALA A 1 87 ? 4.244 8.874 3.556 1.00 96.75 87 ALA A O 1
ATOM 675 N N . VAL A 1 88 ? 2.524 7.906 4.642 1.00 96.19 88 VAL A N 1
ATOM 676 C CA . VAL A 1 88 ? 1.972 7.215 3.464 1.00 96.19 88 VAL A CA 1
ATOM 677 C C . VAL A 1 88 ? 1.576 8.222 2.386 1.00 96.19 88 VAL A C 1
ATOM 679 O O . VAL A 1 88 ? 1.854 7.999 1.208 1.00 96.19 88 VAL A O 1
ATOM 682 N N . ASP A 1 89 ? 0.959 9.348 2.753 1.00 95.69 89 ASP A N 1
ATOM 683 C CA . ASP A 1 89 ? 0.520 10.351 1.783 1.00 95.69 89 ASP A CA 1
ATOM 684 C C . ASP A 1 89 ? 1.697 11.036 1.083 1.00 95.69 89 ASP A C 1
ATOM 686 O O . ASP A 1 89 ? 1.675 11.222 -0.138 1.00 95.69 89 ASP A O 1
ATOM 690 N N . LYS A 1 90 ? 2.758 11.342 1.835 1.00 95.31 90 LYS A N 1
ATOM 691 C CA . LYS A 1 90 ? 4.008 11.875 1.287 1.00 95.31 90 LYS A CA 1
ATOM 692 C C . LYS A 1 90 ? 4.618 10.909 0.267 1.00 95.31 90 LYS A C 1
ATOM 694 O O . LYS A 1 90 ? 4.917 11.314 -0.857 1.00 95.31 90 LYS A O 1
ATOM 699 N N . LEU A 1 91 ? 4.738 9.625 0.609 1.00 93.19 91 LEU A N 1
ATOM 700 C CA . LEU A 1 91 ? 5.282 8.611 -0.303 1.00 93.19 91 LEU A CA 1
ATOM 701 C C . LEU A 1 91 ? 4.386 8.368 -1.516 1.00 93.19 91 LEU A C 1
ATOM 703 O O . LEU A 1 91 ? 4.891 8.258 -2.631 1.00 93.19 91 LEU A O 1
ATOM 707 N N . ARG A 1 92 ? 3.061 8.358 -1.335 1.00 92.69 92 ARG A N 1
ATOM 708 C CA . ARG A 1 92 ? 2.086 8.259 -2.431 1.00 92.69 92 ARG A CA 1
ATOM 709 C C . ARG A 1 92 ? 2.280 9.382 -3.449 1.00 92.69 92 ARG A C 1
ATOM 711 O O . ARG A 1 92 ? 2.254 9.120 -4.650 1.00 92.69 92 ARG A O 1
ATOM 718 N N . ARG A 1 93 ? 2.471 10.628 -2.995 1.00 91.19 93 ARG A N 1
ATOM 719 C CA . ARG A 1 93 ? 2.718 11.779 -3.884 1.00 91.19 93 ARG A CA 1
ATOM 720 C C . ARG A 1 93 ? 4.046 11.639 -4.625 1.00 91.19 93 ARG A C 1
ATOM 722 O O . ARG A 1 93 ? 4.070 11.841 -5.836 1.00 91.19 93 ARG A O 1
ATOM 729 N N . ASN A 1 94 ? 5.103 11.223 -3.930 1.00 89.06 94 ASN A N 1
ATOM 730 C CA . ASN A 1 94 ? 6.422 11.014 -4.533 1.00 89.06 94 ASN A CA 1
ATOM 731 C C . ASN A 1 94 ? 6.411 9.888 -5.577 1.00 89.06 94 ASN A C 1
ATOM 733 O O . ASN A 1 94 ? 7.039 9.998 -6.625 1.00 89.06 94 ASN A O 1
ATOM 737 N N . ALA A 1 95 ? 5.653 8.822 -5.324 1.00 86.81 95 ALA A N 1
ATOM 738 C CA . ALA A 1 95 ? 5.544 7.662 -6.201 1.00 86.81 95 ALA A CA 1
ATOM 739 C C . ALA A 1 95 ? 4.355 7.739 -7.182 1.00 86.81 95 ALA A C 1
ATOM 741 O O . ALA A 1 95 ? 3.992 6.729 -7.785 1.00 86.81 95 ALA A O 1
ATOM 742 N N . ARG A 1 96 ? 3.736 8.917 -7.368 1.00 85.62 96 ARG A N 1
ATOM 743 C CA . ARG A 1 96 ? 2.481 9.088 -8.130 1.00 85.62 96 ARG A CA 1
ATOM 744 C C . ARG A 1 96 ? 2.531 8.485 -9.535 1.00 85.62 96 ARG A C 1
ATOM 746 O O . ARG A 1 96 ? 1.576 7.828 -9.944 1.00 85.62 96 ARG A O 1
ATOM 753 N N . TYR A 1 97 ? 3.612 8.727 -10.275 1.00 82.44 97 TYR A N 1
ATOM 754 C CA . TYR A 1 97 ? 3.749 8.248 -11.655 1.00 82.44 97 TYR A CA 1
ATOM 755 C C . TYR A 1 97 ? 3.980 6.738 -11.718 1.00 82.44 97 TYR A C 1
ATOM 757 O O . TYR A 1 97 ? 3.391 6.049 -12.548 1.00 82.44 97 TYR A O 1
ATOM 765 N N . SER A 1 98 ? 4.761 6.211 -10.782 1.00 83.06 98 SER A N 1
ATOM 766 C CA . SER A 1 98 ? 5.084 4.787 -10.680 1.00 83.06 98 SER A CA 1
ATOM 767 C C . SER A 1 98 ? 3.922 3.945 -10.148 1.00 83.06 98 SER A C 1
ATOM 769 O O . SER A 1 98 ? 3.821 2.750 -10.409 1.00 83.06 98 SER A O 1
ATOM 771 N N . LEU A 1 99 ? 3.019 4.566 -9.391 1.00 83.38 99 LEU A N 1
ATOM 772 C CA . LEU A 1 99 ? 1.833 3.937 -8.808 1.00 83.38 99 LEU A CA 1
ATOM 773 C C . LEU A 1 99 ? 0.554 4.349 -9.532 1.00 83.38 99 LEU A C 1
ATOM 775 O O . LEU A 1 99 ? -0.539 4.318 -8.955 1.00 83.38 99 LEU A O 1
ATOM 779 N N . TRP A 1 100 ? 0.671 4.731 -10.805 1.00 87.12 100 TRP A N 1
ATOM 780 C CA . TRP A 1 100 ? -0.476 5.159 -11.587 1.00 87.12 100 TRP A CA 1
ATOM 781 C C . TRP A 1 100 ? -1.593 4.102 -11.563 1.00 87.12 100 TRP A C 1
ATOM 783 O O . TRP A 1 100 ? -1.382 2.913 -11.816 1.00 87.12 100 TRP A O 1
ATOM 793 N N . GLY A 1 101 ? -2.801 4.546 -11.208 1.00 89.94 101 GLY A N 1
ATOM 794 C CA . GLY A 1 101 ? -3.985 3.697 -11.068 1.00 89.94 101 GLY A CA 1
ATOM 795 C C . GLY A 1 101 ? -4.149 2.973 -9.724 1.00 89.94 101 GLY A C 1
ATOM 796 O O . GLY A 1 101 ? -5.186 2.341 -9.535 1.00 89.94 101 GLY A O 1
ATOM 797 N N . LEU A 1 102 ? -3.196 3.084 -8.788 1.00 93.94 102 LEU A N 1
ATOM 798 C CA . LEU A 1 102 ? -3.315 2.569 -7.409 1.00 93.94 102 LEU A CA 1
ATOM 799 C C . LEU A 1 102 ? -3.722 3.648 -6.391 1.00 93.94 102 LEU A C 1
ATOM 801 O O . LEU A 1 102 ? -4.060 3.332 -5.251 1.00 93.94 102 LEU A O 1
ATOM 805 N N . ASP A 1 103 ? -3.739 4.915 -6.814 1.00 92.94 103 ASP A N 1
ATOM 806 C CA . ASP A 1 103 ? -3.990 6.088 -5.968 1.00 92.94 103 ASP A CA 1
ATOM 807 C C . ASP A 1 103 ? -5.273 5.981 -5.136 1.00 92.94 103 ASP A C 1
ATOM 809 O O . ASP A 1 103 ? -5.275 6.256 -3.938 1.00 92.94 103 ASP A O 1
ATOM 813 N N . LYS A 1 104 ? -6.363 5.507 -5.749 1.00 94.19 104 LYS A N 1
ATOM 814 C CA . LYS A 1 104 ? -7.650 5.339 -5.066 1.00 94.19 104 LYS A CA 1
ATOM 815 C C . LYS A 1 104 ? -7.576 4.293 -3.953 1.00 94.19 104 LYS A C 1
ATOM 817 O O . LYS A 1 104 ? -8.159 4.504 -2.892 1.00 94.19 104 LYS A O 1
ATOM 822 N N . GLY A 1 105 ? -6.859 3.191 -4.173 1.00 96.31 105 GLY A N 1
ATOM 823 C CA . GLY A 1 105 ? -6.636 2.166 -3.153 1.00 96.31 105 GLY A CA 1
ATOM 824 C C . GLY A 1 105 ? -5.817 2.692 -1.983 1.00 96.31 105 GLY A C 1
ATOM 825 O O . GLY A 1 105 ? -6.238 2.547 -0.838 1.00 96.31 105 GLY A O 1
ATOM 826 N N . LEU A 1 106 ? -4.714 3.382 -2.284 1.00 96.25 106 LEU A N 1
ATOM 827 C CA . LEU A 1 106 ? -3.845 4.009 -1.285 1.00 96.25 106 LEU A CA 1
ATOM 828 C C . LEU A 1 106 ? -4.583 5.072 -0.464 1.00 96.25 106 LEU A C 1
ATOM 830 O O . LEU A 1 106 ? -4.484 5.089 0.756 1.00 96.25 106 LEU A O 1
ATOM 834 N N . ARG A 1 107 ? -5.397 5.912 -1.107 1.00 95.81 107 ARG A N 1
ATOM 835 C CA . ARG A 1 107 ? -6.253 6.862 -0.388 1.00 95.81 107 ARG A CA 1
ATOM 836 C C . ARG A 1 107 ? -7.269 6.151 0.489 1.00 95.81 107 ARG A C 1
ATOM 838 O O . ARG A 1 107 ? -7.458 6.539 1.627 1.00 95.81 107 ARG A O 1
ATOM 845 N N . THR A 1 108 ? -7.925 5.110 -0.019 1.00 97.31 108 THR A N 1
ATOM 846 C CA . THR A 1 108 ? -8.976 4.413 0.740 1.00 97.31 108 THR A CA 1
ATOM 847 C C . THR A 1 108 ? -8.408 3.704 1.968 1.00 97.31 108 THR A C 1
ATOM 849 O O . THR A 1 108 ? -9.017 3.773 3.030 1.00 97.31 108 THR A O 1
ATOM 852 N N . ILE A 1 109 ? -7.235 3.067 1.866 1.00 97.62 109 ILE A N 1
ATOM 853 C CA . ILE A 1 109 ? -6.624 2.398 3.023 1.00 97.62 109 ILE A CA 1
ATOM 854 C C . ILE A 1 109 ? -6.190 3.404 4.105 1.00 97.62 109 ILE A C 1
ATOM 856 O O . ILE A 1 109 ? -6.314 3.100 5.286 1.00 97.62 109 ILE A O 1
ATOM 860 N N . GLN A 1 110 ? -5.793 4.631 3.734 1.00 97.56 110 GLN A N 1
ATOM 861 C CA . GLN A 1 110 ? -5.516 5.713 4.693 1.00 97.56 110 GLN A CA 1
ATOM 862 C C . GLN A 1 110 ? -6.729 6.075 5.563 1.00 97.56 110 GLN A C 1
ATOM 864 O O . GLN A 1 110 ? -6.556 6.538 6.683 1.00 97.56 110 GLN A O 1
ATOM 869 N N . TRP A 1 111 ? -7.958 5.838 5.093 1.00 97.19 111 TRP A N 1
ATOM 870 C CA . TRP A 1 111 ? -9.168 6.090 5.882 1.00 97.19 111 TRP A CA 1
ATOM 871 C C . TRP A 1 111 ? -9.472 5.001 6.914 1.00 97.19 111 TRP A C 1
ATOM 873 O O . TRP A 1 111 ? -10.372 5.194 7.729 1.00 97.19 111 TRP A O 1
ATOM 883 N N . MET A 1 112 ? -8.730 3.887 6.936 1.00 97.62 112 MET A N 1
ATOM 884 C CA . MET A 1 112 ? -8.995 2.774 7.854 1.00 97.62 112 MET A CA 1
ATOM 885 C C . MET A 1 112 ? -9.078 3.198 9.329 1.00 97.62 112 MET A C 1
ATOM 887 O O . MET A 1 112 ? -10.091 2.872 9.952 1.00 97.62 112 MET A O 1
ATOM 891 N N . PRO A 1 113 ? -8.135 3.978 9.896 1.00 97.44 113 PRO A N 1
ATOM 892 C CA . PRO A 1 113 ? -8.249 4.430 11.284 1.00 97.44 113 PRO A CA 1
ATOM 893 C C . PRO A 1 113 ? -9.503 5.270 11.536 1.00 97.44 113 PRO A C 1
ATOM 895 O O . PRO A 1 113 ? -10.124 5.149 12.588 1.00 97.44 113 PRO A O 1
ATOM 898 N N . ASN A 1 114 ? -9.924 6.079 10.559 1.00 96.69 114 ASN A N 1
ATOM 899 C CA . ASN A 1 114 ? -11.141 6.884 10.659 1.00 96.69 114 ASN A CA 1
ATOM 900 C C . ASN A 1 114 ? -12.406 6.020 10.606 1.00 96.69 114 ASN A C 1
ATOM 902 O O . ASN A 1 114 ? -13.338 6.266 11.369 1.00 96.69 114 ASN A O 1
ATOM 906 N N . TYR A 1 115 ? -12.433 4.974 9.774 1.00 95.81 115 TYR A N 1
ATOM 907 C CA . TYR A 1 115 ? -13.538 4.011 9.759 1.00 95.81 115 TYR A CA 1
ATOM 908 C C . TYR A 1 115 ? -13.680 3.294 11.103 1.00 95.81 115 TYR A C 1
ATOM 910 O O . TYR A 1 115 ? -14.795 3.119 11.594 1.00 95.81 115 TYR A O 1
ATOM 918 N N . ILE A 1 116 ? -12.559 2.926 11.728 1.00 96.75 116 ILE A N 1
ATOM 919 C CA . ILE A 1 116 ? -12.554 2.340 13.072 1.00 96.75 116 ILE A CA 1
ATOM 920 C C . ILE A 1 116 ? -12.973 3.373 14.129 1.00 96.75 116 ILE A C 1
ATOM 922 O O . ILE A 1 116 ? -13.789 3.055 14.988 1.00 96.75 116 ILE A O 1
ATOM 926 N N . ALA A 1 117 ? -12.493 4.617 14.042 1.00 95.81 117 ALA A N 1
ATOM 927 C CA . ALA A 1 117 ? -12.878 5.705 14.946 1.00 95.81 117 ALA A CA 1
ATOM 928 C C . ALA A 1 117 ? -14.371 6.028 14.906 1.00 95.81 117 ALA A C 1
ATOM 930 O O . ALA A 1 117 ? -14.964 6.280 15.951 1.00 95.81 117 ALA A O 1
ATOM 931 N N . HIS A 1 118 ? -15.003 5.943 13.737 1.00 95.12 118 HIS A N 1
ATOM 932 C CA . HIS A 1 118 ? -16.450 6.111 13.623 1.00 95.12 118 HIS A CA 1
ATOM 933 C C . HIS A 1 118 ? -17.237 5.028 14.384 1.00 95.12 118 HIS A C 1
ATOM 935 O O . HIS A 1 118 ? -18.351 5.270 14.829 1.00 95.12 118 HIS A O 1
ATOM 941 N N . ASN A 1 119 ? -16.637 3.853 14.591 1.00 93.25 119 ASN A N 1
ATOM 942 C CA . ASN A 1 119 ? -17.215 2.743 15.346 1.00 93.25 119 ASN A CA 1
ATOM 943 C C . ASN A 1 119 ? -16.541 2.585 16.731 1.00 93.25 119 ASN A C 1
ATOM 945 O O . ASN A 1 119 ? -16.513 1.487 17.284 1.00 93.25 119 ASN A O 1
ATOM 949 N N . LYS A 1 120 ? -15.986 3.668 17.315 1.00 92.75 120 LYS A N 1
ATOM 950 C CA . LYS A 1 120 ? -15.273 3.638 18.618 1.00 92.75 120 LYS A CA 1
ATOM 951 C C . LYS A 1 120 ? -16.124 3.042 19.742 1.00 92.75 120 LYS A C 1
ATOM 953 O O . LYS A 1 120 ? -15.583 2.382 20.623 1.00 92.75 120 LYS A O 1
ATOM 958 N N . ASN A 1 121 ? -17.428 3.285 19.698 1.00 91.25 121 ASN A N 1
ATOM 959 C CA . ASN A 1 121 ? -18.403 2.855 20.695 1.00 91.25 121 ASN A CA 1
ATOM 960 C C . ASN A 1 121 ? -18.766 1.367 20.608 1.00 91.25 121 ASN A C 1
ATOM 962 O O . ASN A 1 121 ? -19.223 0.796 21.592 1.00 91.25 121 ASN A O 1
ATOM 966 N N . ASP A 1 122 ? -18.536 0.751 19.453 1.00 91.81 122 ASP A N 1
ATOM 967 C CA . ASP A 1 122 ? -18.931 -0.618 19.148 1.00 91.81 122 ASP A CA 1
ATOM 968 C C . ASP A 1 122 ? -17.764 -1.359 18.474 1.00 91.81 122 ASP A C 1
ATOM 970 O O . ASP A 1 122 ? -17.800 -1.822 17.335 1.00 91.81 122 ASP A O 1
ATOM 974 N N . ARG A 1 123 ? -16.639 -1.429 19.193 1.00 89.31 123 ARG A N 1
ATOM 975 C CA . ARG A 1 123 ? -15.385 -1.992 18.657 1.00 89.31 123 ARG A CA 1
ATOM 976 C C . ARG A 1 123 ? -15.491 -3.491 18.379 1.00 89.31 123 ARG A C 1
ATOM 978 O O . ARG A 1 123 ? -14.734 -4.020 17.570 1.00 89.31 123 ARG A O 1
ATOM 985 N N . LYS A 1 124 ? -16.374 -4.194 19.092 1.00 90.50 124 LYS A N 1
ATOM 986 C CA . LYS A 1 124 ? -16.465 -5.660 19.062 1.00 90.50 124 LYS A CA 1
ATOM 987 C C . LYS A 1 124 ? -17.492 -6.188 18.062 1.00 90.50 124 LYS A C 1
ATOM 989 O O . LYS A 1 124 ? -17.523 -7.408 17.870 1.00 90.50 124 LYS A O 1
ATOM 994 N N . SER A 1 125 ? -18.277 -5.330 17.410 1.00 92.81 125 SER A N 1
ATOM 995 C CA . SER A 1 125 ? -19.273 -5.806 16.457 1.00 92.81 125 SER A CA 1
ATOM 996 C C . SER A 1 125 ? -18.682 -6.509 15.251 1.00 92.81 125 SER A C 1
ATOM 998 O O . SER A 1 125 ? -17.546 -6.290 14.809 1.00 92.81 125 SER A O 1
ATOM 1000 N N . ASP A 1 126 ? -19.522 -7.349 14.658 1.00 94.06 126 ASP A N 1
ATOM 1001 C CA . ASP A 1 126 ? -19.213 -8.033 13.411 1.00 94.06 126 ASP A CA 1
ATOM 1002 C C . ASP A 1 126 ? -18.999 -7.054 12.253 1.00 94.06 126 ASP A C 1
ATOM 1004 O O . ASP A 1 126 ? -18.232 -7.345 11.330 1.00 94.06 126 ASP A O 1
ATOM 1008 N N . ARG A 1 127 ? -19.578 -5.851 12.346 1.00 91.88 127 ARG A N 1
ATOM 1009 C CA . ARG A 1 127 ? -19.329 -4.747 11.418 1.00 91.88 127 ARG A CA 1
ATOM 1010 C C . ARG A 1 127 ? -17.861 -4.334 11.423 1.00 91.88 127 ARG A C 1
ATOM 1012 O O . ARG A 1 127 ? -17.232 -4.303 10.362 1.00 91.88 127 ARG A O 1
ATOM 1019 N N . VAL A 1 128 ? -17.287 -4.062 12.594 1.00 95.19 128 VAL A N 1
ATOM 1020 C CA . VAL A 1 128 ? -15.876 -3.666 12.719 1.00 95.19 128 VAL A CA 1
ATOM 1021 C C . VAL A 1 128 ? -14.948 -4.789 12.257 1.00 95.19 128 VAL A C 1
ATOM 1023 O O . VAL A 1 128 ? -14.010 -4.544 11.492 1.00 95.19 128 VAL A O 1
ATOM 1026 N N . LYS A 1 129 ? -15.253 -6.045 12.615 1.00 95.94 129 LYS A N 1
ATOM 1027 C CA . LYS A 1 129 ? -14.511 -7.218 12.115 1.00 95.94 129 LYS A CA 1
ATOM 1028 C C . LYS A 1 129 ? -14.542 -7.294 10.587 1.00 95.94 129 LYS A C 1
ATOM 1030 O O . LYS A 1 129 ? -13.523 -7.587 9.956 1.00 95.94 129 LYS A O 1
ATOM 1035 N N . LYS A 1 130 ? -15.691 -7.006 9.967 1.00 96.81 130 LYS A N 1
ATOM 1036 C CA . LYS A 1 130 ? -15.836 -7.002 8.508 1.00 96.81 130 LYS A CA 1
ATOM 1037 C C . LYS A 1 130 ? -15.061 -5.861 7.851 1.00 96.81 130 LYS A C 1
ATOM 1039 O O . LYS A 1 130 ? -14.414 -6.112 6.834 1.00 96.81 130 LYS A O 1
ATOM 1044 N N . ILE A 1 131 ? -15.069 -4.659 8.434 1.00 97.00 131 ILE A N 1
ATOM 1045 C CA . ILE A 1 131 ? -14.250 -3.522 7.979 1.00 97.00 131 ILE A CA 1
ATOM 1046 C C . ILE A 1 131 ? -12.767 -3.901 8.007 1.00 97.00 131 ILE A C 1
ATOM 1048 O O . ILE A 1 131 ? -12.094 -3.766 6.987 1.00 97.00 131 ILE A O 1
ATOM 1052 N N . LEU A 1 132 ? -12.271 -4.455 9.119 1.00 97.44 132 LEU A N 1
ATOM 1053 C CA . LEU A 1 132 ? -10.881 -4.917 9.224 1.00 97.44 132 LEU A CA 1
ATOM 1054 C C . LEU A 1 132 ? -10.549 -5.994 8.186 1.00 97.44 132 LEU A C 1
ATOM 1056 O O . LEU A 1 132 ? -9.499 -5.928 7.549 1.00 97.44 132 LEU A O 1
ATOM 1060 N N . LYS A 1 133 ? -11.450 -6.960 7.966 1.00 98.00 133 LYS A N 1
ATOM 1061 C CA . LYS A 1 133 ? -11.273 -7.989 6.932 1.00 98.00 133 LYS A CA 1
ATOM 1062 C C . LYS A 1 133 ? -11.144 -7.371 5.537 1.00 98.00 133 LYS A C 1
ATOM 1064 O O . LYS A 1 133 ? -10.222 -7.718 4.806 1.00 98.00 133 LYS A O 1
ATOM 1069 N N . LEU A 1 134 ? -12.039 -6.454 5.167 1.00 98.12 134 LEU A N 1
ATOM 1070 C CA . LEU A 1 134 ? -11.993 -5.770 3.870 1.00 98.12 134 LEU A CA 1
ATOM 1071 C C . LEU A 1 134 ? -10.748 -4.877 3.733 1.00 98.12 134 LEU A C 1
ATOM 1073 O O . LEU A 1 134 ? -10.156 -4.832 2.657 1.00 98.12 134 LEU A O 1
ATOM 1077 N N . GLY A 1 135 ? -10.325 -4.222 4.817 1.00 98.06 135 GLY A N 1
ATOM 1078 C CA . GLY A 1 135 ? -9.074 -3.466 4.887 1.00 98.06 135 GLY A CA 1
ATOM 1079 C C . GLY A 1 135 ? -7.848 -4.345 4.640 1.00 98.06 135 GLY A C 1
ATOM 1080 O O . GLY A 1 135 ? -7.016 -4.006 3.804 1.00 98.06 135 GLY A O 1
ATOM 1081 N N . ASN A 1 136 ? -7.775 -5.521 5.271 1.00 98.19 136 ASN A N 1
ATOM 1082 C CA . ASN A 1 136 ? -6.701 -6.491 5.030 1.00 98.19 136 ASN A CA 1
ATOM 1083 C C . ASN A 1 136 ? -6.704 -7.015 3.588 1.00 98.19 136 ASN A C 1
ATOM 1085 O O . ASN A 1 136 ? -5.654 -7.075 2.957 1.00 98.19 136 ASN A O 1
ATOM 1089 N N . GLU A 1 137 ? -7.875 -7.323 3.021 1.00 98.31 137 GLU A N 1
ATOM 1090 C CA . GLU A 1 137 ? -7.981 -7.722 1.610 1.00 98.31 137 GLU A CA 1
ATOM 1091 C C . GLU A 1 137 ? -7.517 -6.611 0.647 1.00 98.31 137 GLU A C 1
ATOM 1093 O O . GLU A 1 137 ? -6.976 -6.907 -0.424 1.00 98.31 137 GLU A O 1
ATOM 1098 N N . LEU A 1 138 ? -7.754 -5.339 0.996 1.00 98.38 138 LEU A N 1
ATOM 1099 C CA . LEU A 1 138 ? -7.263 -4.186 0.241 1.00 98.38 138 LEU A CA 1
ATOM 1100 C C . LEU A 1 138 ? -5.744 -4.036 0.383 1.00 98.38 138 LEU A C 1
ATOM 1102 O O . LEU A 1 138 ? -5.076 -3.898 -0.641 1.00 98.38 138 LEU A O 1
ATOM 1106 N N . ARG A 1 139 ? -5.199 -4.118 1.603 1.00 97.88 139 ARG A N 1
ATOM 1107 C CA . ARG A 1 139 ? -3.748 -4.128 1.856 1.00 97.88 139 ARG A CA 1
ATOM 1108 C C . ARG A 1 139 ? -3.060 -5.202 1.019 1.00 97.88 139 ARG A C 1
ATOM 1110 O O . ARG A 1 139 ? -2.178 -4.878 0.237 1.00 97.88 139 ARG A O 1
ATOM 1117 N N . ASP A 1 140 ? -3.528 -6.448 1.093 1.00 97.75 140 ASP A N 1
ATOM 1118 C CA . ASP A 1 140 ? -2.961 -7.568 0.332 1.00 97.75 140 ASP A CA 1
ATOM 1119 C C . ASP A 1 140 ? -2.967 -7.310 -1.181 1.00 97.75 140 ASP A C 1
ATOM 1121 O O . ASP A 1 140 ? -2.066 -7.735 -1.907 1.00 97.75 140 ASP A O 1
ATOM 1125 N N . ALA A 1 141 ? -4.019 -6.660 -1.687 1.00 97.56 141 ALA A N 1
ATOM 1126 C CA . ALA A 1 141 ? -4.112 -6.304 -3.096 1.00 97.56 141 ALA A CA 1
ATOM 1127 C C . ALA A 1 141 ? -3.118 -5.194 -3.470 1.00 97.56 141 ALA A C 1
ATOM 1129 O O . ALA A 1 141 ? -2.545 -5.256 -4.558 1.00 97.56 141 ALA A O 1
ATOM 1130 N N . ILE A 1 142 ? -2.903 -4.215 -2.585 1.00 96.62 142 ILE A N 1
ATOM 1131 C CA . ILE A 1 142 ? -1.905 -3.156 -2.764 1.00 96.62 142 ILE A CA 1
ATOM 1132 C C . ILE A 1 142 ? -0.495 -3.749 -2.734 1.00 96.62 142 ILE A C 1
ATOM 1134 O O . ILE A 1 142 ? 0.243 -3.524 -3.686 1.00 96.62 142 ILE A O 1
ATOM 1138 N N . ASP A 1 143 ? -0.151 -4.566 -1.737 1.00 95.12 143 ASP A N 1
ATOM 1139 C CA . ASP A 1 143 ? 1.175 -5.190 -1.616 1.00 95.12 143 ASP A CA 1
ATOM 1140 C C . ASP A 1 143 ? 1.520 -6.013 -2.864 1.00 95.12 143 ASP A C 1
ATOM 1142 O O . ASP A 1 143 ? 2.593 -5.869 -3.448 1.00 95.12 143 ASP A O 1
ATOM 1146 N N . LYS A 1 144 ? 0.566 -6.812 -3.361 1.00 94.62 144 LYS A N 1
ATOM 1147 C CA . LYS A 1 144 ? 0.734 -7.567 -4.615 1.00 94.62 144 LYS A CA 1
ATOM 1148 C C . LYS A 1 144 ? 0.934 -6.653 -5.822 1.00 94.62 144 LYS A C 1
ATOM 1150 O O . LYS A 1 144 ? 1.754 -6.960 -6.684 1.00 94.62 144 LYS A O 1
ATOM 1155 N N . ALA A 1 145 ? 0.211 -5.536 -5.892 1.00 94.19 145 ALA A N 1
ATOM 1156 C CA . ALA A 1 145 ? 0.356 -4.572 -6.977 1.00 94.19 145 ALA A CA 1
ATOM 1157 C C . ALA A 1 145 ? 1.697 -3.819 -6.918 1.00 94.19 145 ALA A C 1
ATOM 1159 O O . ALA A 1 145 ? 2.286 -3.573 -7.971 1.00 94.19 145 ALA A O 1
ATOM 1160 N N . LEU A 1 146 ? 2.189 -3.489 -5.717 1.00 92.12 146 LEU A N 1
ATOM 1161 C CA . LEU A 1 146 ? 3.507 -2.886 -5.488 1.00 92.12 146 LEU A CA 1
ATOM 1162 C C . LEU A 1 146 ? 4.624 -3.848 -5.890 1.00 92.12 146 LEU A C 1
ATOM 1164 O O . LEU A 1 146 ? 5.498 -3.479 -6.671 1.00 92.12 146 LEU A O 1
ATOM 1168 N N . MET A 1 147 ? 4.542 -5.099 -5.438 1.00 90.19 147 MET A N 1
ATOM 1169 C CA . MET A 1 147 ? 5.481 -6.155 -5.807 1.00 90.19 147 MET A CA 1
ATOM 1170 C C . MET A 1 147 ? 5.500 -6.372 -7.324 1.00 90.19 147 MET A C 1
ATOM 1172 O O . MET A 1 147 ? 6.561 -6.417 -7.940 1.00 90.19 147 MET A O 1
ATOM 1176 N N . GLN A 1 148 ? 4.331 -6.439 -7.967 1.00 89.19 148 GLN A N 1
ATOM 1177 C CA . GLN A 1 148 ? 4.275 -6.571 -9.419 1.00 89.19 148 GLN A CA 1
ATOM 1178 C C . GLN A 1 148 ? 4.890 -5.355 -10.119 1.00 89.19 148 GLN A C 1
ATOM 1180 O O . GLN A 1 148 ? 5.649 -5.541 -11.067 1.00 89.19 148 GLN A O 1
ATOM 1185 N N . ALA A 1 149 ? 4.586 -4.138 -9.653 1.00 87.12 149 ALA A N 1
ATOM 1186 C CA . ALA A 1 149 ? 5.144 -2.903 -10.196 1.00 87.12 149 ALA A CA 1
ATOM 1187 C C . ALA A 1 149 ? 6.670 -2.836 -10.037 1.00 87.12 149 ALA A C 1
ATOM 1189 O O . ALA A 1 149 ? 7.335 -2.310 -10.926 1.00 87.12 149 ALA A O 1
ATOM 1190 N N . TYR A 1 150 ? 7.230 -3.394 -8.962 1.00 85.19 150 TYR A N 1
ATOM 1191 C CA . TYR A 1 150 ? 8.677 -3.530 -8.789 1.00 85.19 150 TYR A CA 1
ATOM 1192 C C . TYR A 1 150 ? 9.293 -4.380 -9.913 1.00 85.19 150 TYR A C 1
ATOM 1194 O O . TYR A 1 150 ? 10.214 -3.934 -10.599 1.00 85.19 150 TYR A O 1
ATOM 1202 N N . PHE A 1 151 ? 8.718 -5.554 -10.191 1.00 82.62 151 PHE A N 1
ATOM 1203 C CA . PHE A 1 151 ? 9.215 -6.450 -11.243 1.00 82.62 151 PHE A CA 1
ATOM 1204 C C . PHE A 1 151 ? 8.998 -5.920 -12.670 1.00 82.62 151 PHE A C 1
ATOM 1206 O O . PHE A 1 151 ? 9.767 -6.252 -13.571 1.00 82.62 151 PHE A O 1
ATOM 1213 N N . THR A 1 152 ? 7.982 -5.082 -12.900 1.00 80.69 152 THR A N 1
ATOM 1214 C CA . THR A 1 152 ? 7.635 -4.531 -14.227 1.00 80.69 152 THR A CA 1
ATOM 1215 C C . THR A 1 152 ? 8.093 -3.088 -14.441 1.00 80.69 152 THR A C 1
ATOM 1217 O O . THR A 1 152 ? 7.520 -2.379 -15.270 1.00 80.69 152 THR A O 1
ATOM 1220 N N . ASN A 1 153 ? 9.127 -2.639 -13.723 1.00 74.25 153 ASN A N 1
ATOM 1221 C CA . ASN A 1 153 ? 9.751 -1.319 -13.903 1.00 74.25 153 ASN A CA 1
ATOM 1222 C C . ASN A 1 153 ? 8.783 -0.144 -13.668 1.00 74.25 153 ASN A C 1
ATOM 1224 O O . ASN A 1 153 ? 8.727 0.805 -14.447 1.00 74.25 153 ASN A O 1
ATOM 1228 N N . GLY A 1 154 ? 7.987 -0.213 -12.602 1.00 69.56 154 GLY A N 1
ATOM 1229 C CA . GLY A 1 154 ? 7.094 0.869 -12.184 1.00 69.56 154 GLY A CA 1
ATOM 1230 C C . GLY A 1 154 ? 5.750 0.909 -12.911 1.00 69.56 154 GLY A C 1
ATOM 1231 O O . GLY A 1 154 ? 5.049 1.912 -12.837 1.00 69.56 154 GLY A O 1
ATOM 1232 N N . ARG A 1 155 ? 5.354 -0.158 -13.619 1.00 77.12 155 ARG A N 1
ATOM 1233 C CA . ARG A 1 155 ? 4.023 -0.258 -14.243 1.00 77.12 155 ARG A CA 1
ATOM 1234 C C . ARG A 1 155 ? 3.235 -1.419 -13.658 1.00 77.12 155 ARG A C 1
ATOM 1236 O O . ARG A 1 155 ? 3.380 -2.555 -14.103 1.00 77.12 155 ARG A O 1
ATOM 1243 N N . SER A 1 156 ? 2.341 -1.141 -12.711 1.00 80.81 156 SER A N 1
ATOM 1244 C CA . SER A 1 156 ? 1.379 -2.148 -12.237 1.00 80.81 156 SER A CA 1
ATOM 1245 C C . SER A 1 156 ? 0.523 -2.662 -13.403 1.00 80.81 156 SER A C 1
ATOM 1247 O O . SER A 1 156 ? 0.158 -1.888 -14.293 1.00 80.81 156 SER A O 1
ATOM 1249 N N . ARG A 1 157 ? 0.204 -3.961 -13.441 1.00 88.88 157 ARG A N 1
ATOM 1250 C CA . ARG A 1 157 ? -0.647 -4.517 -14.505 1.00 88.88 157 ARG A CA 1
ATOM 1251 C C . ARG A 1 157 ? -2.074 -3.999 -14.346 1.00 88.88 157 ARG A C 1
ATOM 1253 O O . ARG A 1 157 ? -2.539 -3.759 -13.232 1.00 88.88 157 ARG A O 1
ATOM 1260 N N . LEU A 1 158 ? -2.804 -3.886 -15.456 1.00 91.31 158 LEU A N 1
ATOM 1261 C CA . LEU A 1 158 ? -4.192 -3.414 -15.441 1.00 91.31 158 LEU A CA 1
ATOM 1262 C C . LEU A 1 158 ? -5.073 -4.246 -14.492 1.00 91.31 158 LEU A C 1
ATOM 1264 O O . LEU A 1 158 ? -5.831 -3.684 -13.706 1.00 91.31 158 LEU A O 1
ATOM 1268 N N . ARG A 1 159 ? -4.898 -5.574 -14.489 1.00 94.12 159 ARG A N 1
ATOM 1269 C CA . ARG A 1 159 ? -5.592 -6.497 -13.577 1.00 94.12 159 ARG A CA 1
ATOM 1270 C C . ARG A 1 159 ? -5.366 -6.159 -12.099 1.00 94.12 159 ARG A C 1
ATOM 1272 O O . ARG A 1 159 ? -6.317 -6.192 -11.321 1.00 94.12 159 ARG A O 1
ATOM 1279 N N . ASP A 1 160 ? -4.141 -5.820 -11.705 1.00 94.56 160 ASP A N 1
ATOM 1280 C CA . ASP A 1 160 ? -3.825 -5.508 -10.306 1.00 94.56 160 ASP A CA 1
ATOM 1281 C C . ASP A 1 160 ? -4.444 -4.175 -9.890 1.00 94.56 160 ASP A C 1
ATOM 1283 O O . ASP A 1 160 ? -5.048 -4.078 -8.821 1.00 94.56 160 ASP A O 1
ATOM 1287 N N . ARG A 1 161 ? -4.413 -3.178 -10.784 1.00 94.75 161 ARG A N 1
ATOM 1288 C CA . ARG A 1 161 ? -5.110 -1.898 -10.584 1.00 94.75 161 ARG A CA 1
ATOM 1289 C C . ARG A 1 161 ? -6.609 -2.100 -10.410 1.00 94.75 161 ARG A C 1
ATOM 1291 O O . ARG A 1 161 ? -7.197 -1.562 -9.475 1.00 94.75 161 ARG A O 1
ATOM 1298 N N . MET A 1 162 ? -7.233 -2.899 -11.279 1.00 96.38 162 MET A N 1
ATOM 1299 C CA . MET A 1 162 ? -8.656 -3.227 -11.169 1.00 96.38 162 MET A CA 1
ATOM 1300 C C . MET A 1 162 ? -8.962 -3.925 -9.844 1.00 96.38 162 MET A C 1
ATOM 1302 O O . MET A 1 162 ? -9.918 -3.554 -9.168 1.00 96.38 162 MET A O 1
ATOM 1306 N N . ARG A 1 163 ? -8.128 -4.886 -9.427 1.00 97.31 163 ARG A N 1
ATOM 1307 C CA . ARG A 1 163 ? -8.288 -5.595 -8.152 1.00 97.31 163 ARG A CA 1
ATOM 1308 C C . ARG A 1 163 ? -8.213 -4.641 -6.959 1.00 97.31 163 ARG A C 1
ATOM 1310 O O . ARG A 1 163 ? -9.079 -4.713 -6.089 1.00 97.31 163 ARG A O 1
ATOM 1317 N N . VAL A 1 164 ? -7.222 -3.750 -6.924 1.00 97.69 164 VAL A N 1
ATOM 1318 C CA . VAL A 1 164 ? -7.071 -2.732 -5.870 1.00 97.69 164 VAL A CA 1
ATOM 1319 C C . VAL A 1 164 ? -8.287 -1.807 -5.845 1.00 97.69 164 VAL A C 1
ATOM 1321 O O . VAL A 1 164 ? -8.904 -1.629 -4.798 1.00 97.69 164 VAL A O 1
ATOM 1324 N N . ASN A 1 165 ? -8.696 -1.285 -7.004 1.00 97.00 165 ASN A N 1
ATOM 1325 C CA . ASN A 1 165 ? -9.844 -0.386 -7.115 1.00 97.00 165 ASN A CA 1
ATOM 1326 C C . ASN A 1 165 ? -11.161 -1.056 -6.711 1.00 97.00 165 ASN A C 1
ATOM 1328 O O . ASN A 1 165 ? -11.982 -0.432 -6.040 1.00 97.00 165 ASN A O 1
ATOM 1332 N N . TYR A 1 166 ? -11.349 -2.325 -7.070 1.00 98.06 166 TYR A N 1
ATOM 1333 C CA . TYR A 1 166 ? -12.507 -3.114 -6.670 1.00 98.06 166 TYR A CA 1
ATOM 1334 C C . TYR A 1 166 ? -12.551 -3.328 -5.152 1.00 98.06 166 TYR A C 1
ATOM 1336 O O . TYR A 1 166 ? -13.591 -3.108 -4.533 1.00 98.06 166 TYR A O 1
ATOM 1344 N N . ARG A 1 167 ? -11.428 -3.712 -4.525 1.00 98.12 167 ARG A N 1
ATOM 1345 C CA . ARG A 1 167 ? -11.363 -3.891 -3.062 1.00 98.12 167 ARG A CA 1
ATOM 1346 C C . ARG A 1 167 ? -11.575 -2.572 -2.323 1.00 98.12 167 ARG A C 1
ATOM 1348 O O . ARG A 1 167 ? -12.322 -2.548 -1.350 1.00 98.12 167 ARG A O 1
ATOM 1355 N N . ALA A 1 168 ? -11.008 -1.481 -2.832 1.00 97.88 168 ALA A N 1
ATOM 1356 C CA . ALA A 1 168 ? -11.210 -0.141 -2.292 1.00 97.88 168 ALA A CA 1
ATOM 1357 C C . ALA A 1 168 ? -12.680 0.288 -2.379 1.00 97.88 168 ALA A C 1
ATOM 1359 O O . ALA A 1 168 ? -13.258 0.746 -1.396 1.00 97.88 168 ALA A O 1
ATOM 1360 N N . TRP A 1 169 ? -13.318 0.074 -3.533 1.00 97.44 169 TRP A N 1
ATOM 1361 C CA . TRP A 1 169 ? -14.746 0.324 -3.704 1.00 97.44 169 TRP A CA 1
ATOM 1362 C C . TRP A 1 169 ? -15.595 -0.524 -2.755 1.00 97.44 169 TRP A C 1
ATOM 1364 O O . TRP A 1 169 ? -16.501 0.009 -2.124 1.00 97.44 169 TRP A O 1
ATOM 1374 N N . LYS A 1 170 ? -15.287 -1.817 -2.608 1.00 97.25 170 LYS A N 1
ATOM 1375 C CA . LYS A 1 170 ? -16.024 -2.731 -1.726 1.00 97.25 170 LYS A CA 1
ATOM 1376 C C . LYS A 1 170 ? -15.935 -2.307 -0.259 1.00 97.25 170 LYS A C 1
ATOM 1378 O O . LYS A 1 170 ? -16.955 -2.309 0.422 1.00 97.25 170 LYS A O 1
ATOM 1383 N N . LEU A 1 171 ? -14.742 -1.933 0.208 1.00 97.19 171 LEU A N 1
ATOM 1384 C CA . LEU A 1 171 ? -14.524 -1.409 1.558 1.00 97.19 171 LEU A CA 1
ATOM 1385 C C . LEU A 1 171 ? -15.323 -0.123 1.785 1.00 97.19 171 LEU A C 1
ATOM 1387 O O . LEU A 1 171 ? -16.098 -0.048 2.735 1.00 97.19 171 LEU A O 1
ATOM 1391 N N . ARG A 1 172 ? -15.185 0.852 0.881 1.00 95.81 172 ARG A N 1
ATOM 1392 C CA . ARG A 1 172 ? -15.891 2.131 0.983 1.00 95.81 172 ARG A CA 1
ATOM 1393 C C . ARG A 1 172 ? -17.408 1.950 0.955 1.00 95.81 172 ARG A C 1
ATOM 1395 O O . ARG A 1 172 ? -18.093 2.455 1.828 1.00 95.81 172 ARG A O 1
ATOM 1402 N N . LYS A 1 173 ? -17.926 1.172 0.002 1.00 95.50 173 LYS A N 1
ATOM 1403 C CA . LYS A 1 173 ? -19.361 0.883 -0.110 1.00 95.50 173 LYS A CA 1
ATOM 1404 C C . LYS A 1 173 ? -19.897 0.177 1.133 1.00 95.50 173 LYS A C 1
ATOM 1406 O O . LYS A 1 173 ? -21.011 0.467 1.547 1.00 95.50 173 LYS A O 1
ATOM 1411 N N . TYR A 1 174 ? -19.129 -0.746 1.718 1.00 95.06 174 TYR A N 1
ATOM 1412 C CA . TYR A 1 174 ? -19.532 -1.400 2.961 1.00 95.06 174 TYR A CA 1
ATOM 1413 C C . TYR A 1 174 ? -19.643 -0.390 4.104 1.00 95.06 174 TYR A C 1
ATOM 1415 O O . TYR A 1 174 ? -20.656 -0.389 4.790 1.00 95.06 174 TYR A O 1
ATOM 1423 N N . PHE A 1 175 ? -18.653 0.495 4.258 1.00 93.31 175 PHE A N 1
ATOM 1424 C CA . PHE A 1 175 ? -18.688 1.557 5.261 1.00 93.31 175 PHE A CA 1
ATOM 1425 C C . PHE A 1 175 ? -19.873 2.514 5.044 1.00 93.31 175 PHE A C 1
ATOM 1427 O O . PHE A 1 175 ? -20.683 2.670 5.955 1.00 93.31 175 PHE A O 1
ATOM 1434 N N . ASP A 1 176 ? -20.027 3.057 3.832 1.00 90.12 176 ASP A N 1
ATOM 1435 C CA . ASP A 1 176 ? -21.051 4.054 3.485 1.00 90.12 176 ASP A CA 1
ATOM 1436 C C . ASP A 1 176 ? -22.488 3.500 3.620 1.00 90.12 176 ASP A C 1
ATOM 1438 O O . ASP A 1 176 ? -23.381 4.194 4.101 1.00 90.12 176 ASP A O 1
ATOM 1442 N N . ASN A 1 177 ? -22.729 2.240 3.231 1.00 86.38 177 ASN A N 1
ATOM 1443 C CA . ASN A 1 177 ? -24.065 1.626 3.293 1.00 86.38 177 ASN A CA 1
ATOM 1444 C C . ASN A 1 177 ? -24.463 1.160 4.696 1.00 86.38 177 ASN A C 1
ATOM 1446 O O . ASN A 1 177 ? -25.636 0.896 4.956 1.00 86.38 177 ASN A O 1
ATOM 1450 N N . SER A 1 178 ? -23.496 1.015 5.595 1.00 67.50 178 SER A N 1
ATOM 1451 C CA . SER A 1 178 ? -23.766 0.664 6.981 1.00 67.50 178 SER A CA 1
ATOM 1452 C C . SER A 1 178 ? -24.107 1.934 7.768 1.00 67.50 178 SER A C 1
ATOM 1454 O O . SER A 1 178 ? -23.251 2.540 8.406 1.00 67.50 178 SER A O 1
ATOM 1456 N N . LYS A 1 179 ? -25.368 2.377 7.736 1.00 59.47 179 LYS A N 1
ATOM 1457 C CA . LYS A 1 179 ? -25.843 3.296 8.784 1.00 59.47 179 LYS A CA 1
ATOM 1458 C C . LYS A 1 179 ? -25.760 2.562 10.134 1.00 59.47 179 LYS A C 1
ATOM 1460 O O . LYS A 1 179 ? -25.941 1.341 10.146 1.00 59.47 179 LYS A O 1
ATOM 1465 N N . PRO A 1 180 ? -25.413 3.228 11.251 1.00 55.12 180 PRO A N 1
ATOM 1466 C CA . PRO A 1 180 ? -25.674 2.645 12.565 1.00 55.12 180 PRO A CA 1
ATOM 1467 C C . PRO A 1 180 ? -27.162 2.287 12.585 1.00 55.12 180 PRO A C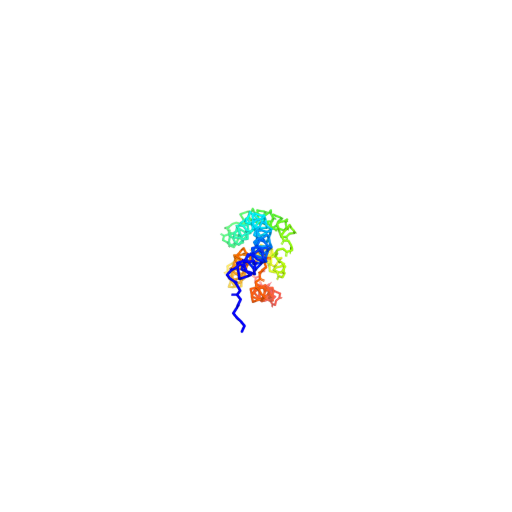 1
ATOM 1469 O O . PRO A 1 180 ? -27.981 3.124 12.218 1.00 55.12 180 PRO A O 1
ATOM 1472 N N . SER A 1 181 ? -27.513 1.035 12.869 1.00 50.56 181 SER A N 1
ATOM 1473 C CA . SER A 1 181 ? -28.923 0.672 12.973 1.00 50.56 181 SER A CA 1
ATOM 1474 C C . SER A 1 181 ? -29.528 1.489 14.107 1.00 50.56 181 SER A C 1
ATOM 1476 O O . SER A 1 181 ? -29.044 1.400 15.235 1.00 50.56 181 SER A O 1
ATOM 1478 N N . ASP A 1 182 ? -30.583 2.248 13.817 1.00 47.78 182 ASP A N 1
ATOM 1479 C CA . ASP A 1 182 ? -31.294 3.102 14.780 1.00 47.78 182 ASP A CA 1
ATOM 1480 C C . ASP A 1 182 ? -31.765 2.333 16.041 1.00 47.78 182 ASP A C 1
ATOM 1482 O O . ASP A 1 182 ? -32.027 2.930 17.081 1.00 47.78 182 ASP A O 1
ATOM 1486 N N . ASN A 1 183 ? -31.760 0.995 15.997 1.00 43.19 183 ASN A N 1
ATOM 1487 C CA . ASN A 1 183 ? -32.059 0.106 17.122 1.00 43.19 183 ASN A CA 1
ATOM 1488 C C . ASN A 1 183 ? -31.021 0.126 18.266 1.00 43.19 183 ASN A C 1
ATOM 1490 O O . ASN A 1 183 ? -31.365 -0.249 19.382 1.00 43.19 183 ASN A O 1
ATOM 1494 N N . GLU A 1 184 ? -29.777 0.568 18.043 1.00 44.88 184 GLU A N 1
ATOM 1495 C CA . GLU A 1 184 ? -28.773 0.707 19.122 1.00 44.88 184 GLU A CA 1
ATOM 1496 C C . GLU A 1 184 ? -28.777 2.105 19.763 1.00 44.88 184 GLU A C 1
ATOM 1498 O O . GLU A 1 184 ? -28.263 2.287 20.867 1.00 44.88 184 GLU A O 1
ATOM 1503 N N . ALA A 1 185 ? -29.391 3.094 19.104 1.00 44.62 185 ALA A N 1
ATOM 1504 C CA . ALA A 1 185 ? -29.574 4.435 19.656 1.00 44.62 185 ALA A CA 1
ATOM 1505 C C . ALA A 1 185 ? -30.715 4.499 20.688 1.00 44.62 185 ALA A C 1
ATOM 1507 O O . ALA A 1 185 ? -30.770 5.443 21.464 1.00 44.62 185 ALA A O 1
ATOM 1508 N N . GLN A 1 186 ? -31.598 3.494 20.717 1.00 41.22 186 GLN A N 1
ATOM 1509 C CA . GLN A 1 186 ? -32.697 3.378 21.684 1.00 41.22 186 GLN A CA 1
ATOM 1510 C C . GLN A 1 186 ? -32.337 2.555 22.937 1.00 41.22 186 GLN A C 1
ATOM 1512 O O . GLN A 1 186 ? -33.166 2.419 23.831 1.00 41.22 186 GLN A O 1
ATOM 1517 N N . GLN A 1 187 ? -31.122 1.996 23.011 1.00 45.81 187 GLN A N 1
ATOM 1518 C CA . GLN A 1 187 ? -30.627 1.235 24.173 1.00 45.81 187 GLN A CA 1
ATOM 1519 C C . GLN A 1 187 ? -29.530 1.976 24.964 1.00 45.81 187 GLN A C 1
ATOM 1521 O O . GLN A 1 187 ? -28.874 1.381 25.820 1.00 45.81 187 GLN A O 1
ATOM 1526 N N . ARG A 1 188 ? -29.322 3.265 24.677 1.00 42.47 188 ARG A N 1
ATOM 1527 C CA . ARG A 1 188 ? -28.503 4.199 25.461 1.00 42.47 188 ARG A CA 1
ATOM 1528 C C . ARG A 1 188 ? -29.392 5.289 26.030 1.00 42.47 188 ARG A C 1
ATOM 1530 O O . ARG A 1 188 ? -29.040 5.781 27.120 1.00 42.47 188 ARG A O 1
#

pLDDT: mean 88.95, std 12.61, range [41.22, 98.38]